Protein AF-X0CH56-F1 (afdb_monomer)

Sequence (201 aa):
MAVQRTITHDSSAEKQYATHIEGEAVVDEYLPLSPLLTNKSLEERQKIETKLKRKLDWVFLPVVTLMLLMGDLDRINVANARLAGMQDDRQLSDTMWSAGVLLFYVGYIITQLPATVYLAKGLPLWQMPAYVIAWSVVTACISSCCIRRHMSRTKRLYIESSLYRWATSLPQELQVAPSNQPTHSDLSNRYNLPARQLYLP

Organism: NCBI:txid1089458

Radius of gyration: 34.2 Å; Cα contacts (8 Å, |Δi|>4): 18; chains: 1; bounding box: 67×78×96 Å

Structure (mmCIF, N/CA/C/O backbone):
data_AF-X0CH56-F1
#
_entry.id   AF-X0CH56-F1
#
loop_
_atom_site.group_PDB
_atom_site.id
_atom_site.type_symbol
_atom_site.label_atom_id
_atom_site.label_alt_id
_atom_site.label_comp_id
_atom_site.label_asym_id
_atom_site.label_entity_id
_atom_site.label_seq_id
_atom_site.pdbx_PDB_ins_code
_atom_site.Cartn_x
_atom_site.Cartn_y
_atom_site.Cartn_z
_atom_site.occupancy
_atom_site.B_iso_or_equiv
_atom_site.auth_seq_id
_atom_site.auth_comp_id
_atom_site.auth_asym_id
_atom_site.auth_atom_id
_atom_site.pdbx_PDB_model_num
ATOM 1 N N . MET A 1 1 ? 6.158 -56.991 19.309 1.00 36.66 1 MET A N 1
ATOM 2 C CA . MET A 1 1 ? 6.592 -55.792 20.061 1.00 36.66 1 MET A CA 1
ATOM 3 C C . MET A 1 1 ? 6.940 -54.730 19.029 1.00 36.66 1 MET A C 1
ATOM 5 O O . MET A 1 1 ? 7.941 -54.888 18.355 1.00 36.66 1 MET A O 1
ATOM 9 N N . ALA A 1 2 ? 5.964 -53.922 18.599 1.00 40.50 2 ALA A N 1
ATOM 10 C CA . ALA A 1 2 ? 5.700 -52.562 19.107 1.00 40.50 2 ALA A CA 1
ATOM 11 C C . ALA A 1 2 ? 6.930 -51.654 18.865 1.00 40.50 2 ALA A C 1
ATOM 13 O O . ALA A 1 2 ? 8.002 -51.959 19.358 1.00 40.50 2 ALA A O 1
ATOM 14 N N . VAL A 1 3 ? 6.881 -50.555 18.110 1.00 41.94 3 VAL A N 1
ATOM 15 C CA . VAL A 1 3 ? 5.900 -49.463 18.161 1.00 41.94 3 VAL A CA 1
ATOM 16 C C . VAL A 1 3 ? 5.906 -48.721 16.813 1.00 41.94 3 VAL A C 1
ATOM 18 O O . VAL A 1 3 ? 6.891 -48.076 16.462 1.00 41.94 3 VAL A O 1
ATOM 21 N N . GLN A 1 4 ? 4.790 -48.768 16.083 1.00 40.88 4 GLN A N 1
ATOM 22 C CA . GLN A 1 4 ? 4.481 -47.819 15.012 1.00 40.88 4 GLN A CA 1
ATOM 23 C C . GLN A 1 4 ? 4.064 -46.510 15.701 1.00 40.88 4 GLN A C 1
ATOM 25 O O . GLN A 1 4 ? 3.000 -46.450 16.315 1.00 40.88 4 GLN A O 1
ATOM 30 N N . ARG A 1 5 ? 4.917 -45.479 15.689 1.00 44.59 5 ARG A N 1
ATOM 31 C CA . ARG A 1 5 ? 4.546 -44.153 16.209 1.00 44.59 5 ARG A CA 1
ATOM 32 C C . ARG A 1 5 ? 3.620 -43.476 15.202 1.00 44.59 5 ARG A C 1
ATOM 34 O O . ARG A 1 5 ? 4.077 -42.824 14.269 1.00 44.59 5 ARG A O 1
ATOM 41 N N . THR A 1 6 ? 2.318 -43.659 15.384 1.00 45.44 6 THR A N 1
ATOM 42 C CA . THR A 1 6 ? 1.293 -42.828 14.753 1.00 45.44 6 THR A CA 1
ATOM 43 C C . THR A 1 6 ? 1.490 -41.394 15.235 1.00 45.44 6 THR A C 1
ATOM 45 O O . THR A 1 6 ? 1.302 -41.104 16.413 1.00 45.44 6 THR A O 1
ATOM 48 N N . ILE A 1 7 ? 1.902 -40.505 14.331 1.00 48.56 7 ILE A N 1
ATOM 49 C CA . ILE A 1 7 ? 1.888 -39.057 14.546 1.00 48.56 7 ILE A CA 1
ATOM 50 C C . ILE A 1 7 ? 0.411 -38.653 14.559 1.00 48.56 7 ILE A C 1
ATOM 52 O O . ILE A 1 7 ? -0.196 -38.420 13.518 1.00 48.56 7 ILE A O 1
ATOM 56 N N . THR A 1 8 ? -0.208 -38.664 15.736 1.00 45.91 8 THR A N 1
ATOM 57 C CA . THR A 1 8 ? -1.504 -38.023 15.941 1.00 45.91 8 THR A CA 1
ATOM 58 C C . THR A 1 8 ? -1.276 -36.522 15.845 1.00 45.91 8 THR A C 1
ATOM 60 O O . THR A 1 8 ? -0.599 -35.945 16.692 1.00 45.91 8 THR A O 1
ATOM 63 N N . HIS A 1 9 ? -1.802 -35.907 14.788 1.00 46.59 9 HIS A N 1
ATOM 64 C CA . HIS A 1 9 ? -1.927 -34.459 14.673 1.00 46.59 9 HIS A CA 1
ATOM 65 C C . HIS A 1 9 ? -2.798 -33.988 15.850 1.00 46.59 9 HIS A C 1
ATOM 67 O O . HIS A 1 9 ? -4.014 -34.192 15.848 1.00 46.59 9 HIS A O 1
ATOM 73 N N . ASP A 1 10 ? -2.175 -33.463 16.905 1.00 49.31 10 ASP A N 1
ATOM 74 C CA . ASP A 1 10 ? -2.866 -32.999 18.106 1.00 49.31 10 ASP A CA 1
ATOM 75 C C . ASP A 1 10 ? -3.567 -31.663 17.815 1.00 49.31 10 ASP A C 1
ATOM 77 O O . ASP A 1 10 ? -3.066 -30.576 18.093 1.00 49.31 10 ASP A O 1
ATOM 81 N N . SER A 1 11 ? -4.751 -31.765 17.205 1.00 52.97 11 SER A N 1
ATOM 82 C CA . SER A 1 11 ? -5.657 -30.642 16.946 1.00 52.97 11 SER A CA 1
ATOM 83 C C . SER A 1 11 ? -6.106 -29.943 18.239 1.00 52.97 11 SER A C 1
ATOM 85 O O . SER A 1 11 ? -6.568 -28.804 18.175 1.00 52.97 11 SER A O 1
ATOM 87 N N . SER A 1 12 ? -5.974 -30.585 19.407 1.00 47.44 12 SER A N 1
ATOM 88 C CA . SER A 1 12 ? -6.361 -29.996 20.690 1.00 47.44 12 SER A CA 1
ATOM 89 C C . SER A 1 12 ? -5.320 -29.000 21.189 1.00 47.44 12 SER A C 1
ATOM 91 O O . SER A 1 12 ? -5.709 -27.921 21.622 1.00 47.44 12 SER A O 1
ATOM 93 N N . ALA A 1 13 ? -4.022 -29.285 21.044 1.00 48.78 13 ALA A N 1
ATOM 94 C CA . ALA A 1 13 ? -2.959 -28.337 21.393 1.00 48.78 13 ALA A CA 1
ATOM 95 C C . ALA A 1 13 ? -2.979 -27.078 20.505 1.00 48.78 13 ALA A C 1
ATOM 97 O O . ALA A 1 13 ? -2.787 -25.966 20.995 1.00 48.78 13 ALA A O 1
ATOM 98 N N . GLU A 1 14 ? -3.286 -27.231 19.215 1.00 52.62 14 GLU A N 1
ATOM 99 C CA . GLU A 1 14 ? -3.407 -26.107 18.277 1.00 52.62 14 GLU A CA 1
ATOM 100 C C . GLU A 1 14 ? -4.669 -25.272 18.550 1.00 52.62 14 GLU A C 1
ATOM 102 O O . GLU A 1 14 ? -4.613 -24.043 18.552 1.00 52.62 14 GLU A O 1
ATOM 107 N N . LYS A 1 15 ? -5.792 -25.919 18.901 1.00 47.16 15 LYS A N 1
ATOM 108 C CA . LYS A 1 15 ? -7.001 -25.222 19.371 1.00 47.16 15 LYS A CA 1
ATOM 109 C C . LYS A 1 15 ? -6.782 -24.510 20.699 1.00 47.16 15 LYS A C 1
ATOM 111 O O . LYS A 1 15 ? -7.348 -23.440 20.888 1.00 47.16 15 LYS A O 1
ATOM 116 N N . GLN A 1 16 ? -5.966 -25.070 21.591 1.00 41.47 16 GLN A N 1
ATOM 117 C CA . GLN A 1 16 ? -5.630 -24.493 22.894 1.00 41.47 16 GLN A CA 1
ATOM 118 C C . GLN A 1 16 ? -4.671 -23.298 22.758 1.00 41.47 16 GLN A C 1
ATOM 120 O O . GLN A 1 16 ? -4.798 -22.321 23.491 1.00 41.47 16 GLN A O 1
ATOM 125 N N . TYR A 1 17 ? -3.777 -23.319 21.764 1.00 44.84 17 TYR A N 1
ATOM 126 C CA . TYR A 1 17 ? -2.940 -22.171 21.401 1.00 44.84 17 TYR A CA 1
ATOM 127 C C . TYR A 1 17 ? -3.753 -21.073 20.691 1.00 44.84 17 TYR A C 1
ATOM 129 O O . TYR A 1 17 ? -3.617 -19.897 21.017 1.00 44.84 17 TYR A O 1
ATOM 137 N N . ALA A 1 18 ? -4.668 -21.445 19.789 1.00 43.59 18 ALA A N 1
ATOM 138 C CA . ALA A 1 18 ? -5.573 -20.504 19.125 1.00 43.59 18 ALA A CA 1
ATOM 139 C C . ALA A 1 18 ? -6.566 -19.843 20.104 1.00 43.59 18 ALA A C 1
ATOM 141 O O . ALA A 1 18 ? -6.794 -18.639 20.018 1.00 43.59 18 ALA A O 1
ATOM 142 N N . THR A 1 19 ? -7.086 -20.586 21.091 1.00 45.31 19 THR A N 1
ATOM 143 C CA . THR A 1 19 ? -7.951 -20.016 22.147 1.00 45.31 19 THR A CA 1
ATOM 144 C C . THR A 1 19 ? -7.193 -19.116 23.120 1.00 45.31 19 THR A C 1
ATOM 146 O O . THR A 1 19 ? -7.779 -18.166 23.634 1.00 45.31 19 THR A O 1
ATOM 149 N N . HIS A 1 20 ? -5.895 -19.344 23.339 1.00 41.66 20 HIS A N 1
ATOM 150 C CA . HIS A 1 20 ? -5.071 -18.434 24.139 1.00 41.66 20 HIS A CA 1
ATOM 151 C C . HIS A 1 20 ? -4.758 -17.112 23.420 1.00 41.66 20 HIS A C 1
ATOM 153 O O . HIS A 1 20 ? -4.658 -16.086 24.085 1.00 41.66 20 HIS A O 1
ATOM 159 N N . ILE A 1 21 ? -4.674 -17.096 22.084 1.00 47.12 21 ILE A N 1
ATOM 160 C CA . ILE A 1 21 ? -4.465 -15.851 21.320 1.00 47.12 21 ILE A CA 1
ATOM 161 C C . ILE A 1 21 ? -5.764 -15.033 21.192 1.00 47.12 21 ILE A C 1
ATOM 163 O O . ILE A 1 21 ? -5.711 -13.806 21.217 1.00 47.12 21 ILE A O 1
ATOM 167 N N . GLU A 1 22 ? -6.937 -15.672 21.127 1.00 42.78 22 GLU A N 1
ATOM 168 C CA . GLU A 1 22 ? -8.227 -14.956 21.134 1.00 42.78 22 GLU A CA 1
ATOM 169 C C . GLU A 1 22 ? -8.608 -14.397 22.520 1.00 42.78 22 GLU A C 1
ATOM 171 O O . GLU A 1 22 ? -9.382 -13.444 22.611 1.00 42.78 22 GLU A O 1
ATOM 176 N N . GLY A 1 23 ? -8.055 -14.963 23.599 1.00 37.84 23 GLY A N 1
ATOM 177 C CA . GLY A 1 23 ? -8.345 -14.569 24.982 1.00 37.84 23 GLY A CA 1
ATOM 178 C C . GLY A 1 23 ? -7.456 -13.461 25.555 1.00 37.84 23 GLY A C 1
ATOM 179 O O . GLY A 1 23 ? -7.796 -12.896 26.592 1.00 37.84 23 GLY A O 1
ATOM 180 N N . GLU A 1 24 ? -6.347 -13.116 24.898 1.00 37.31 24 GLU A N 1
ATOM 181 C CA . GLU A 1 24 ? -5.363 -12.151 25.407 1.00 37.31 24 GLU A CA 1
ATOM 182 C C . GLU A 1 24 ? -5.458 -10.794 24.692 1.00 37.31 24 GLU A C 1
ATOM 184 O O . GLU A 1 24 ? -4.474 -10.147 24.337 1.00 37.31 24 GLU A O 1
ATOM 189 N N . ALA A 1 25 ? -6.688 -10.307 24.522 1.00 45.44 25 ALA A N 1
ATOM 190 C CA . ALA A 1 25 ? -6.919 -8.873 24.433 1.00 45.44 25 ALA A CA 1
ATOM 191 C C . ALA A 1 25 ? -6.735 -8.277 25.839 1.00 45.44 25 ALA A C 1
ATOM 193 O O . ALA A 1 25 ? -7.701 -8.014 26.555 1.00 45.44 25 ALA A O 1
ATOM 194 N N . VAL A 1 26 ? -5.475 -8.072 26.234 1.00 45.97 26 VAL A N 1
ATOM 195 C CA . VAL A 1 26 ? -5.053 -7.276 27.400 1.00 45.97 26 VAL A CA 1
ATOM 196 C C . VAL A 1 26 ? -5.456 -5.814 27.169 1.00 45.97 26 VAL A C 1
ATOM 198 O O . VAL A 1 26 ? -4.634 -4.960 26.846 1.00 45.97 26 VAL A O 1
ATOM 201 N N . VAL A 1 27 ? -6.754 -5.524 27.246 1.00 48.22 27 VAL A N 1
ATOM 202 C CA . VAL A 1 27 ? -7.312 -4.175 27.050 1.00 48.22 27 VAL A CA 1
ATOM 203 C C . VAL A 1 27 ? -8.078 -3.696 28.289 1.00 48.22 27 VAL A C 1
ATOM 205 O O . VAL A 1 27 ? -8.371 -2.509 28.392 1.00 48.22 27 VAL A O 1
ATOM 208 N N . ASP A 1 28 ? -8.343 -4.562 29.271 1.00 49.53 28 ASP A N 1
ATOM 209 C CA . ASP A 1 28 ? -9.264 -4.217 30.364 1.00 49.53 28 ASP A CA 1
ATOM 210 C C . ASP A 1 28 ? -8.627 -3.485 31.563 1.00 49.53 28 ASP A C 1
ATOM 212 O O . ASP A 1 28 ? -9.349 -2.882 32.352 1.00 49.53 28 ASP A O 1
ATOM 216 N N . GLU A 1 29 ? -7.295 -3.458 31.713 1.00 49.75 29 GLU A N 1
ATOM 217 C CA . GLU A 1 29 ? -6.691 -3.013 32.987 1.00 49.75 29 GLU A CA 1
ATOM 218 C C . GLU A 1 29 ? -6.157 -1.563 33.027 1.00 49.75 29 GLU A C 1
ATOM 220 O O . GLU A 1 29 ? -5.860 -1.061 34.106 1.00 49.75 29 GLU A O 1
ATOM 225 N N . TYR A 1 30 ? -6.082 -0.820 31.913 1.00 49.56 30 TYR A N 1
ATOM 226 C CA . TYR A 1 30 ? -5.421 0.506 31.922 1.00 49.56 30 TYR A CA 1
ATOM 227 C C . TYR A 1 30 ? -6.236 1.713 31.446 1.00 49.56 30 TYR A C 1
ATOM 229 O O . TYR A 1 30 ? -5.734 2.838 31.538 1.00 49.56 30 TYR A O 1
ATOM 237 N N . LEU A 1 31 ? -7.478 1.555 30.975 1.00 63.28 31 LEU A N 1
ATOM 238 C CA . LEU A 1 31 ? -8.264 2.715 30.545 1.00 63.28 31 LEU A CA 1
ATOM 239 C C . LEU A 1 31 ? -9.114 3.251 31.712 1.00 63.28 31 LEU A C 1
ATOM 241 O O . LEU A 1 31 ? -10.077 2.589 32.102 1.00 63.28 31 LEU A O 1
ATOM 245 N N . PRO A 1 32 ? -8.813 4.438 32.283 1.00 63.78 32 PRO A N 1
ATOM 246 C CA . PRO A 1 32 ? -9.666 5.024 33.309 1.00 63.78 32 PRO A CA 1
ATOM 247 C C . PRO A 1 32 ? -11.087 5.144 32.758 1.00 63.78 32 PRO A C 1
ATOM 249 O O . PRO A 1 32 ? -11.291 5.655 31.652 1.00 63.78 32 PRO A O 1
ATOM 252 N N . LEU A 1 33 ? -12.060 4.631 33.518 1.00 68.19 33 LEU A N 1
ATOM 253 C CA . LEU A 1 33 ? -13.460 4.599 33.112 1.00 68.19 33 LEU A CA 1
ATOM 254 C C . LEU A 1 33 ? -13.876 5.999 32.657 1.00 68.19 33 LEU A C 1
ATOM 256 O O . LEU A 1 33 ? -13.820 6.956 33.431 1.00 68.19 33 LEU A O 1
ATOM 260 N N . SER A 1 34 ? -14.257 6.121 31.383 1.00 71.19 34 SER A N 1
ATOM 261 C CA . SER A 1 34 ? -14.607 7.422 30.824 1.00 71.19 34 SER A CA 1
ATOM 262 C C . SER A 1 34 ? -15.725 8.065 31.659 1.00 71.19 34 SER A C 1
ATOM 264 O O . SER A 1 34 ? -16.661 7.367 32.065 1.00 71.19 34 SER A O 1
ATOM 266 N N . PRO A 1 35 ? -15.689 9.392 31.894 1.00 71.75 35 PRO A N 1
ATOM 267 C CA . PRO A 1 35 ? -16.696 10.084 32.707 1.00 71.75 35 PRO A CA 1
ATOM 268 C C . PRO A 1 35 ? -18.133 9.900 32.178 1.00 71.75 35 PRO A C 1
ATOM 270 O O . PRO A 1 35 ? -19.101 10.092 32.909 1.00 71.75 35 PRO A O 1
ATOM 273 N N . LEU A 1 36 ? -18.276 9.471 30.918 1.00 70.56 36 LEU A N 1
ATOM 274 C CA . LEU A 1 36 ? -19.539 9.138 30.256 1.00 70.56 36 LEU A CA 1
ATOM 275 C C . LEU A 1 36 ? -20.164 7.805 30.718 1.00 70.56 36 LEU A C 1
ATOM 277 O O . LEU A 1 36 ? -21.361 7.592 30.516 1.00 70.56 36 LEU A O 1
ATOM 281 N N . LEU A 1 37 ? -19.384 6.909 31.331 1.00 73.50 37 LEU A N 1
ATOM 282 C CA . LEU A 1 37 ? -19.826 5.592 31.810 1.00 73.50 37 LEU A CA 1
ATOM 283 C C . LEU A 1 37 ? -19.967 5.527 33.340 1.00 73.50 37 LEU A C 1
ATOM 285 O O . LEU A 1 37 ? -20.629 4.620 33.848 1.00 73.50 37 LEU A O 1
ATOM 289 N N . THR A 1 38 ? -19.408 6.498 34.071 1.00 77.00 38 THR A N 1
ATOM 290 C CA . THR A 1 38 ? -19.358 6.538 35.545 1.00 77.00 38 THR A CA 1
ATOM 291 C C . THR A 1 38 ? -20.734 6.409 36.205 1.00 77.00 38 THR A C 1
ATOM 293 O O . THR A 1 38 ? -20.866 5.681 37.183 1.00 77.00 38 THR A O 1
ATOM 296 N N . ASN A 1 39 ? -21.778 7.014 35.628 1.00 79.06 39 ASN A N 1
ATOM 297 C CA . ASN A 1 39 ? -23.144 7.013 36.177 1.00 79.06 39 ASN A CA 1
ATOM 298 C C . ASN A 1 39 ? -24.071 5.914 35.612 1.00 79.06 39 ASN A C 1
ATOM 300 O O . ASN A 1 39 ? -25.278 5.970 35.831 1.00 79.06 39 ASN A O 1
ATOM 304 N N . LYS A 1 40 ? -23.553 4.939 34.851 1.00 78.06 40 LYS A N 1
ATOM 305 C CA . LYS A 1 40 ? -24.375 3.882 34.225 1.00 78.06 40 LYS A CA 1
ATOM 306 C C . LYS A 1 40 ? -24.288 2.550 34.958 1.00 78.06 40 LYS A C 1
ATOM 308 O O . LYS A 1 40 ? -23.208 2.200 35.443 1.00 78.06 40 LYS A O 1
ATOM 313 N N . SER A 1 41 ? -25.393 1.800 34.983 1.00 84.00 41 SER A N 1
ATOM 314 C CA . SER A 1 41 ? -25.433 0.448 35.560 1.00 84.00 41 SER A CA 1
ATOM 315 C C . SER A 1 41 ? -24.616 -0.548 34.722 1.00 84.00 41 SER A C 1
ATOM 317 O O . SER A 1 41 ? -24.332 -0.309 33.546 1.00 84.00 41 SER A O 1
ATOM 319 N N . LEU A 1 42 ? -24.223 -1.676 35.320 1.00 79.88 42 LEU A N 1
ATOM 320 C CA . LEU A 1 42 ? -23.395 -2.703 34.667 1.00 79.88 42 LEU A CA 1
ATOM 321 C C . LEU A 1 42 ? -24.042 -3.247 33.379 1.00 79.88 42 LEU A C 1
ATOM 323 O O . LEU A 1 42 ? -23.373 -3.366 32.353 1.00 79.88 42 LEU A O 1
ATOM 327 N N . GLU A 1 43 ? -25.358 -3.471 33.394 1.00 81.19 43 GLU A N 1
ATOM 328 C CA . GLU A 1 43 ? -26.109 -3.931 32.218 1.00 81.19 43 GLU A CA 1
ATOM 329 C C . GLU A 1 43 ? -26.164 -2.886 31.093 1.00 81.19 43 GLU A C 1
ATOM 331 O O . GLU A 1 43 ? -26.096 -3.219 29.906 1.00 81.19 43 GLU A O 1
ATOM 336 N N . GLU A 1 44 ? -26.286 -1.600 31.435 1.00 81.75 44 GLU A N 1
ATOM 337 C CA . GLU A 1 44 ? -26.281 -0.522 30.442 1.00 81.75 44 GLU A CA 1
ATOM 338 C C . GLU A 1 44 ? -24.908 -0.369 29.783 1.00 81.75 44 GLU A C 1
ATOM 340 O O . GLU A 1 44 ? -24.832 -0.121 28.575 1.00 81.75 44 GLU A O 1
ATOM 345 N N . ARG A 1 45 ? -23.828 -0.555 30.552 1.00 81.12 45 ARG A N 1
ATOM 346 C CA . ARG A 1 45 ? -22.449 -0.514 30.043 1.00 81.12 45 ARG A CA 1
ATOM 347 C C . ARG A 1 45 ? -22.211 -1.613 29.011 1.00 81.12 45 ARG A C 1
ATOM 349 O O . ARG A 1 45 ? -21.793 -1.296 27.902 1.00 81.12 45 ARG A O 1
ATOM 356 N N . GLN A 1 46 ? -22.590 -2.856 29.314 1.00 82.56 46 GLN A N 1
ATOM 357 C CA . GLN A 1 46 ? -22.450 -3.990 28.389 1.00 82.56 46 GLN A CA 1
ATOM 358 C C . GLN A 1 46 ? -23.216 -3.775 27.071 1.00 82.56 46 GLN A C 1
ATOM 360 O O . GLN A 1 46 ? -22.716 -4.080 25.982 1.00 82.56 46 GLN A O 1
ATOM 365 N N . LYS A 1 47 ? -24.422 -3.190 27.137 1.00 85.12 47 LYS A N 1
ATOM 366 C CA . LYS A 1 47 ? -25.212 -2.849 25.938 1.00 85.12 47 LYS A CA 1
ATOM 367 C C . LYS A 1 47 ? -24.539 -1.768 25.086 1.00 85.12 47 LYS A C 1
ATOM 369 O O . LYS A 1 47 ? -24.578 -1.857 23.857 1.00 85.12 47 LYS A O 1
ATOM 374 N N . ILE A 1 48 ? -23.949 -0.746 25.711 1.00 84.88 48 ILE A N 1
ATOM 375 C CA . ILE A 1 48 ? -23.230 0.332 25.010 1.00 84.88 48 ILE A CA 1
ATOM 376 C C . ILE A 1 48 ? -21.943 -0.202 24.388 1.00 84.88 48 ILE A C 1
ATOM 378 O O . ILE A 1 48 ? -21.687 0.057 23.214 1.00 84.88 48 ILE A O 1
ATOM 382 N N . GLU A 1 49 ? -21.179 -0.985 25.139 1.00 84.12 49 GLU A N 1
ATOM 383 C CA . GLU A 1 49 ? -19.933 -1.597 24.690 1.00 84.12 49 GLU A CA 1
ATOM 384 C C . GLU A 1 49 ? -20.161 -2.497 23.472 1.00 84.12 49 GLU A C 1
ATOM 386 O O . GLU A 1 49 ? -19.494 -2.337 22.456 1.00 84.12 49 GLU A O 1
ATOM 391 N N . THR A 1 50 ? -21.178 -3.362 23.509 1.00 84.31 50 THR A N 1
ATOM 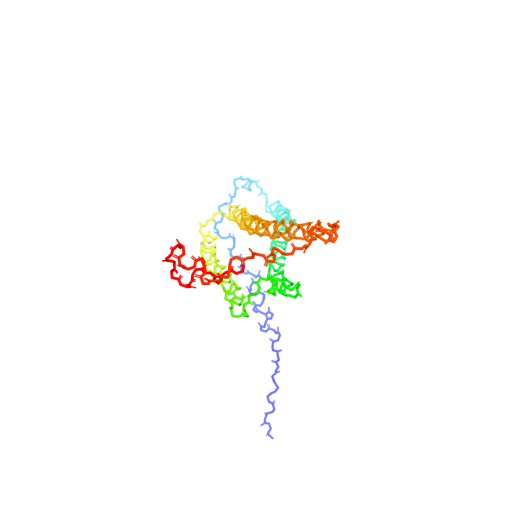392 C CA . THR A 1 50 ? -21.508 -4.250 22.381 1.00 84.31 50 THR A CA 1
ATOM 393 C C . THR A 1 50 ? -21.922 -3.462 21.134 1.00 84.31 50 THR A C 1
ATOM 395 O O . THR A 1 50 ? -21.551 -3.814 20.012 1.00 84.31 50 THR A O 1
ATOM 398 N N . LYS A 1 51 ? -22.685 -2.372 21.304 1.00 86.38 51 LYS A N 1
ATOM 399 C CA . LYS A 1 51 ? -23.051 -1.476 20.194 1.00 86.38 51 LYS A CA 1
ATOM 400 C C . LYS A 1 51 ? -21.836 -0.736 19.637 1.00 86.38 51 LYS A C 1
ATOM 402 O O . LYS A 1 51 ? -21.747 -0.570 18.423 1.00 86.38 51 LYS A O 1
ATOM 407 N N . LEU A 1 52 ? -20.926 -0.296 20.504 1.00 85.12 52 LEU A N 1
ATOM 408 C CA . LEU A 1 52 ? -19.709 0.409 20.117 1.00 85.12 52 LEU A CA 1
ATOM 409 C C . LEU A 1 52 ? -18.748 -0.520 19.375 1.00 85.12 52 LEU A C 1
ATOM 411 O O . LEU A 1 52 ? -18.310 -0.156 18.289 1.00 85.12 52 LEU A O 1
ATOM 415 N N . LYS A 1 53 ? -18.508 -1.726 19.903 1.00 84.56 53 LYS A N 1
ATOM 416 C CA . LYS A 1 53 ? -17.721 -2.786 19.258 1.00 84.56 53 LYS A CA 1
ATOM 417 C C . LYS A 1 53 ? -18.262 -3.089 17.867 1.00 84.56 53 LYS A C 1
ATOM 419 O O . LYS A 1 53 ? -17.561 -2.875 16.892 1.00 84.56 53 LYS A O 1
ATOM 424 N N . ARG A 1 54 ? -19.562 -3.386 17.744 1.00 87.88 54 ARG A N 1
ATOM 425 C CA . ARG A 1 54 ? -20.199 -3.611 16.434 1.00 87.88 54 ARG A CA 1
ATOM 426 C C . ARG A 1 54 ? -20.037 -2.436 15.476 1.00 87.88 54 ARG A C 1
ATOM 428 O O . ARG A 1 54 ? -19.807 -2.644 14.292 1.00 87.88 54 ARG A O 1
ATOM 435 N N . LYS A 1 55 ? -20.194 -1.200 15.956 1.00 86.06 55 LYS A N 1
ATOM 436 C CA . LYS A 1 55 ? -20.051 -0.013 15.104 1.00 86.06 55 LYS A CA 1
ATOM 437 C C . LYS A 1 55 ? -18.602 0.194 14.663 1.00 86.06 55 LYS A C 1
ATOM 439 O O . LYS A 1 55 ? -18.383 0.613 13.531 1.00 86.06 55 LYS A O 1
ATOM 444 N N . LEU A 1 56 ? -17.644 -0.098 15.540 1.00 84.50 56 LEU A N 1
ATOM 445 C CA . LEU A 1 56 ? -16.226 -0.073 15.221 1.00 84.50 56 LEU A CA 1
ATOM 446 C C . LEU A 1 56 ? -15.903 -1.156 14.194 1.00 84.50 56 LEU A C 1
ATOM 448 O O . LEU A 1 56 ? -15.368 -0.820 13.148 1.00 84.50 56 LEU A O 1
ATOM 452 N N . ASP A 1 57 ? -16.327 -2.395 14.431 1.00 88.69 57 ASP A N 1
ATOM 453 C CA . ASP A 1 57 ? -16.138 -3.533 13.530 1.00 88.69 57 ASP A CA 1
ATOM 454 C C . ASP A 1 57 ? -16.664 -3.221 12.126 1.00 88.69 57 ASP A C 1
ATOM 456 O O . ASP A 1 57 ? -15.931 -3.351 11.152 1.00 88.69 57 ASP A O 1
ATOM 460 N N . TRP A 1 58 ? -17.886 -2.693 12.007 1.00 90.75 58 TRP A N 1
ATOM 461 C CA . TRP A 1 58 ? -18.488 -2.334 10.715 1.00 90.75 58 TRP A CA 1
ATOM 462 C C . TRP A 1 58 ? -17.739 -1.256 9.927 1.00 90.75 58 TRP A C 1
ATOM 464 O O . TRP A 1 58 ? -17.940 -1.152 8.719 1.00 90.75 58 TRP A O 1
ATOM 474 N N . VAL A 1 59 ? -16.905 -0.446 10.578 1.00 85.94 59 VAL A N 1
ATOM 475 C CA . VAL A 1 59 ? -16.106 0.595 9.916 1.00 85.94 59 VAL A CA 1
ATOM 476 C C . VAL A 1 59 ? -14.664 0.132 9.724 1.00 85.94 59 VAL A C 1
ATOM 478 O O . VAL A 1 59 ? -14.102 0.307 8.648 1.00 85.94 59 VAL A O 1
ATOM 481 N N . PHE A 1 60 ? -14.061 -0.483 10.739 1.00 84.06 60 PHE A N 1
ATOM 482 C CA . PHE A 1 60 ? -12.662 -0.896 10.723 1.00 84.06 60 PHE A CA 1
ATOM 483 C C . PHE A 1 60 ? -12.425 -2.130 9.860 1.00 84.06 60 PHE A C 1
ATOM 485 O O . PHE A 1 60 ? -11.491 -2.105 9.064 1.00 84.06 60 PHE A O 1
ATOM 492 N N . LEU A 1 61 ? -13.257 -3.176 9.963 1.00 86.56 61 LEU A N 1
ATOM 493 C CA . LEU A 1 61 ? -13.086 -4.386 9.149 1.00 86.56 61 LEU A CA 1
ATOM 494 C C . LEU A 1 61 ? -13.041 -4.077 7.652 1.00 86.56 61 LEU A C 1
ATOM 496 O O . LEU A 1 61 ? -12.040 -4.426 7.036 1.00 86.56 61 LEU A O 1
ATOM 500 N N . PRO A 1 62 ? -14.031 -3.394 7.041 1.00 87.25 62 PRO A N 1
ATOM 501 C CA . PRO A 1 62 ? -13.983 -3.160 5.602 1.00 87.25 62 PRO A CA 1
ATOM 502 C C . PRO A 1 62 ? -12.803 -2.277 5.193 1.00 87.25 62 PRO A C 1
ATOM 504 O O . PRO A 1 62 ? -12.217 -2.509 4.140 1.00 87.25 62 PRO A O 1
ATOM 507 N N . VAL A 1 63 ? -12.415 -1.299 6.018 1.00 84.25 63 VAL A N 1
ATOM 508 C CA . VAL A 1 63 ? -11.265 -0.429 5.731 1.00 84.25 63 VAL A CA 1
ATOM 509 C C . VAL A 1 63 ? -9.956 -1.213 5.787 1.00 84.25 63 VAL A C 1
ATOM 511 O O . VAL A 1 63 ? -9.154 -1.114 4.861 1.00 84.25 63 VAL A O 1
ATOM 514 N N . VAL A 1 64 ? -9.744 -2.023 6.826 1.00 83.56 64 VAL A N 1
ATOM 515 C CA . VAL A 1 64 ? -8.535 -2.844 6.975 1.00 83.56 64 VAL A CA 1
ATOM 516 C C . VAL A 1 64 ? -8.484 -3.922 5.897 1.00 83.56 64 VAL A C 1
ATOM 518 O O . VAL A 1 64 ? -7.447 -4.088 5.263 1.00 83.56 64 VAL A O 1
ATOM 521 N N . THR A 1 65 ? -9.595 -4.606 5.619 1.00 87.44 65 THR A N 1
ATOM 522 C CA . THR A 1 65 ? -9.673 -5.585 4.528 1.00 87.44 65 THR A CA 1
ATOM 523 C C . THR A 1 65 ? -9.366 -4.940 3.181 1.00 87.44 65 THR A C 1
ATOM 525 O O . THR A 1 65 ? -8.600 -5.506 2.406 1.00 87.44 65 THR A O 1
ATOM 528 N N . LEU A 1 66 ? -9.903 -3.750 2.900 1.00 85.81 66 LEU A N 1
ATOM 529 C CA . LEU A 1 66 ? -9.608 -3.034 1.661 1.00 85.81 66 LEU A CA 1
ATOM 530 C C . LEU A 1 66 ? -8.142 -2.594 1.591 1.00 85.81 66 LEU A C 1
ATOM 532 O O . LEU A 1 66 ? -7.534 -2.700 0.532 1.00 85.81 66 LEU A O 1
ATOM 536 N N . MET A 1 67 ? -7.560 -2.131 2.700 1.00 82.31 67 MET A N 1
ATOM 537 C CA . MET A 1 67 ? -6.136 -1.788 2.770 1.00 82.31 67 MET A CA 1
ATOM 538 C C . MET A 1 67 ? -5.241 -3.003 2.517 1.00 82.31 67 MET A C 1
ATOM 540 O O . MET A 1 67 ? -4.277 -2.894 1.762 1.00 82.31 67 MET A O 1
ATOM 544 N N . LEU A 1 68 ? -5.567 -4.154 3.110 1.00 83.56 68 LEU A N 1
ATOM 545 C CA . LEU A 1 68 ? -4.846 -5.408 2.888 1.00 83.56 68 LEU A CA 1
ATOM 546 C C . LEU A 1 68 ? -4.978 -5.863 1.431 1.00 83.56 68 LEU A C 1
ATOM 548 O O . LEU A 1 68 ? -3.972 -6.141 0.783 1.00 83.56 68 LEU A O 1
ATOM 552 N N . LEU A 1 69 ? -6.199 -5.836 0.888 1.00 88.31 69 LEU A N 1
ATOM 553 C CA . LEU A 1 69 ? -6.463 -6.172 -0.509 1.00 88.31 69 LEU A CA 1
ATOM 554 C C . LEU A 1 69 ? -5.6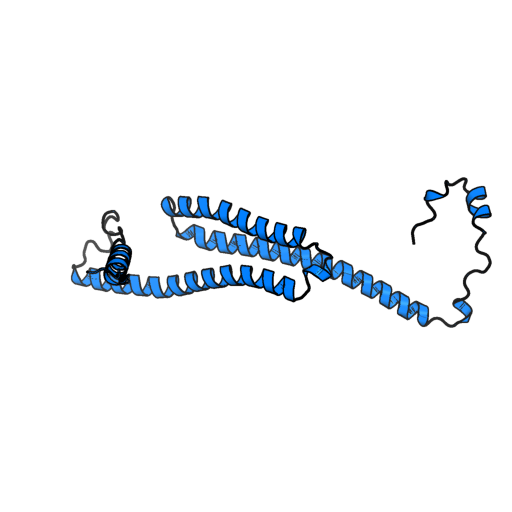79 -5.267 -1.464 1.00 88.31 69 LEU A C 1
ATOM 556 O O . LEU A 1 69 ? -5.080 -5.759 -2.414 1.00 88.31 69 LEU A O 1
ATOM 560 N N . MET A 1 70 ? -5.675 -3.955 -1.221 1.00 83.56 70 MET A N 1
ATOM 561 C CA . MET A 1 70 ? -4.962 -3.003 -2.070 1.00 83.56 70 MET A CA 1
ATOM 562 C C . MET A 1 70 ? -3.443 -3.202 -1.971 1.00 83.56 70 MET A C 1
ATOM 564 O O . MET A 1 70 ? -2.754 -3.173 -2.987 1.00 83.56 70 MET A O 1
ATOM 568 N N . GLY A 1 71 ? -2.927 -3.500 -0.774 1.00 84.19 71 GLY A N 1
ATOM 569 C CA . GLY A 1 71 ? -1.513 -3.822 -0.573 1.00 84.19 71 GLY A CA 1
ATOM 570 C C . GLY A 1 71 ? -1.056 -5.068 -1.340 1.00 84.19 71 GLY A C 1
ATOM 571 O O . GLY A 1 71 ? 0.045 -5.078 -1.896 1.00 84.19 71 GLY A O 1
ATOM 572 N N . ASP A 1 72 ? -1.900 -6.097 -1.420 1.00 85.56 72 ASP A N 1
ATOM 573 C CA . ASP A 1 72 ? -1.620 -7.289 -2.227 1.00 85.56 72 ASP A CA 1
ATOM 574 C C . ASP A 1 72 ? -1.838 -7.044 -3.725 1.00 85.56 72 ASP A C 1
ATOM 576 O O . ASP A 1 72 ? -1.072 -7.545 -4.555 1.00 85.56 72 ASP A O 1
ATOM 580 N N . LEU A 1 73 ? -2.823 -6.216 -4.086 1.00 89.12 73 LEU A N 1
ATOM 581 C CA . LEU A 1 73 ? -3.070 -5.807 -5.467 1.00 89.12 73 LEU A CA 1
ATOM 582 C C . LEU A 1 73 ? -1.829 -5.147 -6.075 1.00 89.12 73 LEU A C 1
ATOM 584 O O . LEU A 1 73 ? -1.457 -5.465 -7.203 1.00 89.12 73 LEU A O 1
ATOM 588 N N . ASP A 1 74 ? -1.147 -4.286 -5.324 1.00 85.31 74 ASP A N 1
ATOM 589 C CA . ASP A 1 74 ? 0.063 -3.616 -5.799 1.00 85.31 74 ASP A CA 1
ATOM 590 C C . ASP A 1 74 ? 1.219 -4.595 -6.064 1.00 85.31 74 ASP A C 1
ATOM 592 O O . ASP A 1 74 ? 1.952 -4.444 -7.047 1.00 85.31 74 ASP A O 1
ATOM 596 N N . ARG A 1 75 ? 1.341 -5.667 -5.268 1.00 85.56 75 ARG A N 1
ATOM 597 C CA . ARG A 1 75 ? 2.329 -6.737 -5.507 1.00 85.56 75 ARG A CA 1
ATOM 598 C C . ARG A 1 75 ? 2.006 -7.528 -6.772 1.00 85.56 75 ARG A C 1
ATOM 600 O O . ARG A 1 75 ? 2.902 -7.821 -7.568 1.00 85.56 75 ARG A O 1
ATOM 607 N N . ILE A 1 76 ? 0.730 -7.850 -6.974 1.00 90.38 76 ILE A N 1
ATOM 608 C CA . ILE A 1 76 ? 0.257 -8.599 -8.145 1.00 90.38 76 ILE A CA 1
ATOM 609 C C . ILE A 1 76 ? 0.379 -7.749 -9.417 1.00 90.38 76 ILE A C 1
ATOM 611 O O . ILE A 1 76 ? 0.785 -8.255 -10.463 1.00 90.38 76 ILE A O 1
ATOM 615 N N . ASN A 1 77 ? 0.108 -6.447 -9.332 1.00 89.00 77 ASN A N 1
ATOM 616 C CA . ASN A 1 77 ? 0.202 -5.526 -10.462 1.00 89.00 77 ASN A CA 1
ATOM 617 C C . ASN A 1 77 ? 1.615 -5.458 -11.047 1.00 89.00 77 ASN A C 1
ATOM 619 O O . ASN A 1 77 ? 1.762 -5.375 -12.266 1.00 89.00 77 ASN A O 1
ATOM 623 N N . VAL A 1 78 ? 2.659 -5.558 -10.218 1.00 88.38 78 VAL A N 1
ATOM 624 C CA . VAL A 1 78 ? 4.045 -5.631 -10.706 1.00 88.38 78 VAL A CA 1
ATOM 625 C C . VAL A 1 78 ? 4.274 -6.908 -11.521 1.00 88.38 78 VAL A C 1
ATOM 627 O O . VAL A 1 78 ? 4.833 -6.840 -12.616 1.00 88.38 78 VAL A O 1
ATOM 630 N N . ALA A 1 79 ? 3.800 -8.063 -11.048 1.00 88.81 79 ALA A N 1
ATOM 631 C CA . ALA A 1 79 ? 3.905 -9.320 -11.793 1.00 88.81 79 ALA A CA 1
ATOM 632 C C . ALA A 1 79 ? 3.114 -9.272 -13.115 1.00 88.81 79 ALA A C 1
ATOM 634 O O . ALA A 1 79 ? 3.644 -9.636 -14.166 1.00 88.81 79 ALA A O 1
ATOM 635 N N . ASN A 1 80 ? 1.892 -8.733 -13.085 1.00 90.56 80 ASN A N 1
ATOM 636 C CA . ASN A 1 80 ? 1.063 -8.540 -14.275 1.00 90.56 80 ASN A CA 1
ATOM 637 C C . ASN A 1 80 ? 1.700 -7.568 -15.276 1.00 90.56 80 ASN A C 1
ATOM 639 O O . ASN A 1 80 ? 1.623 -7.799 -16.478 1.00 90.56 80 ASN A O 1
ATOM 643 N N . ALA A 1 81 ? 2.382 -6.518 -14.811 1.00 89.06 81 ALA A N 1
ATOM 644 C CA . ALA A 1 81 ? 3.094 -5.593 -15.687 1.00 89.06 81 ALA A CA 1
ATOM 645 C C . ALA A 1 81 ? 4.270 -6.268 -16.415 1.00 89.06 81 ALA A C 1
ATOM 647 O O . ALA A 1 81 ? 4.547 -5.935 -17.568 1.00 89.06 81 ALA A O 1
ATOM 648 N N . ARG A 1 82 ? 4.936 -7.244 -15.779 1.00 87.31 82 ARG A N 1
ATOM 649 C CA . ARG A 1 82 ? 5.948 -8.076 -16.450 1.00 87.31 82 ARG A CA 1
ATOM 650 C C . ARG A 1 82 ? 5.316 -8.934 -17.544 1.00 87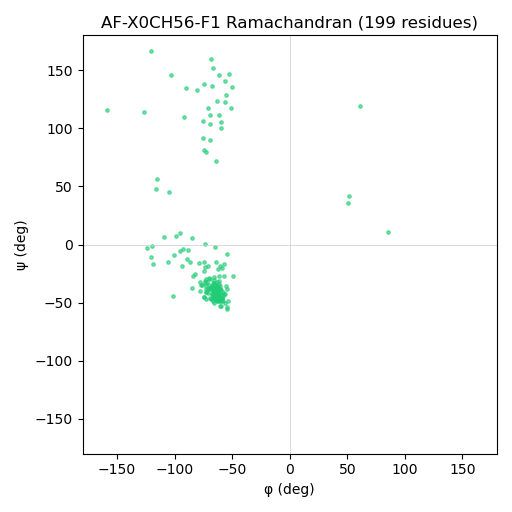.31 82 ARG A C 1
ATOM 652 O O . ARG A 1 82 ? 5.817 -8.939 -18.661 1.00 87.31 82 ARG A O 1
ATOM 659 N N . LEU A 1 83 ? 4.198 -9.599 -17.237 1.00 89.81 83 LEU A N 1
ATOM 660 C CA . LEU A 1 83 ? 3.445 -10.416 -18.199 1.00 89.81 83 LEU A CA 1
ATOM 661 C C . LEU A 1 83 ? 2.879 -9.589 -19.363 1.00 89.81 83 LEU A C 1
ATOM 663 O O . LEU A 1 83 ? 2.800 -10.081 -20.482 1.00 89.81 83 LEU A O 1
ATOM 667 N N . ALA A 1 84 ? 2.530 -8.326 -19.114 1.00 89.25 84 ALA A N 1
ATOM 668 C CA . ALA A 1 84 ? 2.078 -7.381 -20.131 1.00 89.25 84 ALA A CA 1
ATOM 669 C C . ALA A 1 84 ? 3.207 -6.863 -21.048 1.00 89.25 84 ALA A C 1
ATOM 671 O O . ALA A 1 84 ? 2.942 -6.035 -21.913 1.00 89.25 84 ALA A O 1
ATOM 672 N N . GLY A 1 85 ? 4.456 -7.309 -20.860 1.00 86.69 85 GLY A N 1
ATOM 673 C CA . GLY A 1 85 ? 5.591 -6.922 -21.703 1.00 86.69 85 GLY A CA 1
ATOM 674 C C . GLY A 1 85 ? 6.281 -5.617 -21.292 1.00 86.69 85 GLY A C 1
ATOM 675 O O . GLY A 1 85 ? 7.157 -5.138 -22.007 1.00 86.69 85 GLY A O 1
ATOM 676 N N . MET A 1 86 ? 5.972 -5.041 -20.117 1.00 85.31 86 MET A N 1
ATOM 677 C CA . MET A 1 86 ? 6.595 -3.776 -19.680 1.00 85.31 86 MET A CA 1
ATOM 678 C C . MET A 1 86 ? 8.121 -3.892 -19.519 1.00 85.31 86 MET A C 1
ATOM 680 O O . MET A 1 86 ? 8.844 -2.896 -19.631 1.00 85.31 86 MET A O 1
ATOM 684 N N . GLN A 1 87 ? 8.614 -5.098 -19.225 1.00 87.50 87 GLN A N 1
ATOM 685 C CA . GLN A 1 87 ? 10.044 -5.374 -19.156 1.00 87.50 87 GLN A CA 1
ATOM 686 C C . GLN A 1 87 ? 10.705 -5.224 -20.538 1.00 87.50 87 GLN A C 1
ATOM 688 O O . GLN A 1 87 ? 11.725 -4.536 -20.651 1.00 87.50 87 GLN A O 1
ATOM 693 N N . ASP A 1 88 ? 10.085 -5.790 -21.573 1.00 85.00 88 ASP A N 1
ATOM 694 C CA . ASP A 1 88 ? 10.582 -5.779 -22.951 1.00 85.00 88 ASP A CA 1
ATOM 695 C C . ASP A 1 88 ? 10.471 -4.382 -23.5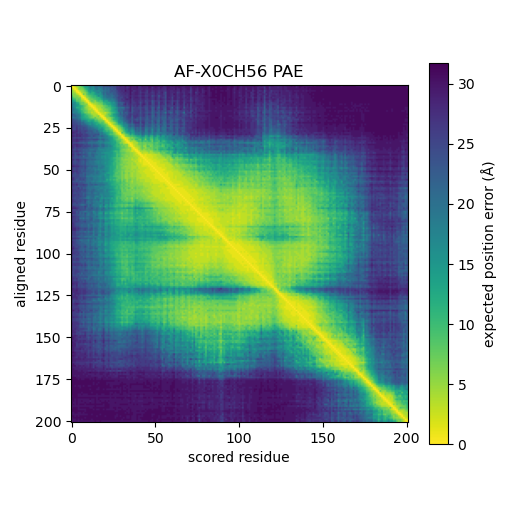75 1.00 85.00 88 ASP A C 1
ATOM 697 O O . ASP A 1 88 ? 11.438 -3.875 -24.151 1.00 85.00 88 ASP A O 1
ATOM 701 N N . ASP A 1 89 ? 9.358 -3.681 -23.335 1.00 84.81 89 ASP A N 1
ATOM 702 C CA . ASP A 1 89 ? 9.114 -2.301 -23.788 1.00 84.81 89 ASP A CA 1
ATOM 703 C C . ASP A 1 89 ? 10.179 -1.297 -23.312 1.00 84.81 89 ASP A C 1
ATOM 705 O O . ASP A 1 89 ? 10.404 -0.233 -23.913 1.00 84.81 89 ASP A O 1
ATOM 709 N N . ARG A 1 90 ? 10.827 -1.592 -22.181 1.00 81.62 90 ARG A N 1
ATOM 710 C CA . ARG A 1 90 ? 11.908 -0.769 -21.628 1.00 81.62 90 ARG A CA 1
ATOM 711 C C . ARG A 1 90 ? 13.288 -1.411 -21.725 1.00 81.62 90 ARG A C 1
ATOM 713 O O . ARG A 1 90 ? 14.227 -0.798 -21.219 1.00 81.62 90 ARG A O 1
ATOM 720 N N . GLN A 1 91 ? 13.423 -2.557 -22.392 1.00 85.19 91 GLN A N 1
ATOM 721 C CA . GLN A 1 91 ? 14.690 -3.280 -22.542 1.00 85.19 91 GLN A CA 1
ATOM 722 C C . GLN A 1 91 ? 15.390 -3.511 -21.186 1.00 85.19 91 GLN A C 1
ATOM 724 O O . GLN A 1 91 ? 16.599 -3.314 -21.050 1.00 85.19 91 GLN A O 1
ATOM 729 N N . LEU A 1 92 ? 14.622 -3.867 -20.147 1.00 86.81 92 LEU A N 1
ATOM 730 C CA . LEU A 1 92 ? 15.178 -4.183 -18.829 1.00 86.81 92 LEU A CA 1
ATOM 731 C C . LEU A 1 92 ? 15.716 -5.616 -18.793 1.00 86.81 92 LEU A C 1
ATOM 733 O O . LEU A 1 92 ? 15.007 -6.561 -19.131 1.00 86.81 92 LEU A O 1
ATOM 737 N N . SER A 1 93 ? 16.933 -5.790 -18.273 1.00 91.12 93 SER A N 1
ATOM 738 C CA . SER A 1 93 ? 17.427 -7.123 -17.918 1.00 91.12 93 SER A CA 1
ATOM 739 C C . SER A 1 93 ? 16.633 -7.710 -16.746 1.00 91.12 93 SER A C 1
ATOM 741 O O . SER A 1 93 ? 16.154 -6.974 -15.876 1.00 91.12 93 SER A O 1
ATOM 743 N N . ASP A 1 94 ? 16.546 -9.042 -16.682 1.00 90.19 94 ASP A N 1
ATOM 744 C CA . ASP A 1 94 ? 15.890 -9.758 -15.577 1.00 90.19 94 ASP A CA 1
ATOM 745 C C . ASP A 1 94 ? 16.470 -9.373 -14.209 1.00 90.19 94 ASP A C 1
ATOM 747 O O . ASP A 1 94 ? 15.738 -9.234 -13.223 1.00 90.19 94 ASP A O 1
ATOM 751 N N . THR A 1 95 ? 17.784 -9.133 -14.158 1.00 92.19 95 THR A N 1
ATOM 752 C CA . THR A 1 95 ? 18.486 -8.670 -12.957 1.00 92.19 95 THR A CA 1
ATOM 753 C C . THR A 1 95 ? 18.002 -7.289 -12.528 1.00 92.19 95 THR A C 1
ATOM 755 O O . THR A 1 95 ? 17.758 -7.069 -11.344 1.00 92.19 95 THR A O 1
ATOM 758 N N . MET A 1 96 ? 17.823 -6.358 -13.470 1.00 88.94 96 MET A N 1
ATOM 759 C CA . MET A 1 96 ? 17.399 -4.992 -13.153 1.00 88.94 96 MET A CA 1
ATOM 760 C C . MET A 1 96 ? 15.923 -4.935 -12.744 1.00 88.94 96 MET A C 1
ATOM 762 O O . MET A 1 96 ? 15.568 -4.188 -11.832 1.00 88.94 96 MET A O 1
ATOM 766 N N . TRP A 1 97 ? 15.078 -5.770 -13.356 1.00 90.12 97 TRP A N 1
ATOM 767 C CA . TRP A 1 97 ? 13.692 -5.949 -12.927 1.00 90.12 97 TRP A CA 1
ATOM 768 C C . TRP A 1 97 ? 13.615 -6.471 -11.486 1.00 90.12 97 TRP A C 1
ATOM 770 O O . TRP A 1 97 ? 12.987 -5.857 -10.621 1.00 90.12 97 TRP A O 1
ATOM 780 N N . SER A 1 98 ? 14.314 -7.574 -11.211 1.00 91.00 98 SER A N 1
ATOM 781 C CA . SER A 1 98 ? 14.309 -8.225 -9.897 1.00 91.00 98 SER A CA 1
ATOM 782 C C . SER A 1 98 ? 14.919 -7.336 -8.811 1.00 91.00 98 SER A C 1
ATOM 784 O O . SER A 1 98 ? 14.406 -7.295 -7.695 1.00 91.00 98 SER A O 1
ATOM 786 N N . ALA A 1 99 ? 15.957 -6.560 -9.141 1.00 92.56 99 ALA A N 1
ATOM 787 C CA . ALA A 1 99 ? 16.537 -5.572 -8.234 1.00 92.56 99 ALA A CA 1
ATOM 788 C C . ALA A 1 99 ? 15.539 -4.461 -7.859 1.00 92.56 99 ALA A C 1
ATOM 790 O O . ALA A 1 99 ? 15.485 -4.059 -6.698 1.00 92.56 99 ALA A O 1
ATOM 791 N N . GLY A 1 100 ? 14.715 -3.993 -8.805 1.00 89.25 100 GLY A N 1
ATOM 792 C CA . GLY A 1 100 ? 13.662 -3.010 -8.528 1.00 89.25 100 GLY A CA 1
ATOM 793 C C . GLY A 1 100 ? 12.585 -3.548 -7.581 1.00 89.25 100 GLY A C 1
ATOM 794 O O . GLY A 1 100 ? 12.209 -2.875 -6.621 1.00 89.25 100 GLY A O 1
ATOM 795 N N . VAL A 1 101 ? 12.141 -4.789 -7.806 1.00 89.75 101 VAL A N 1
ATOM 796 C CA . VAL A 1 101 ? 11.188 -5.485 -6.922 1.00 89.75 101 VAL A CA 1
ATOM 797 C C . VAL A 1 101 ? 11.777 -5.687 -5.523 1.00 89.75 101 VAL A C 1
ATOM 799 O O . VAL A 1 101 ? 11.101 -5.458 -4.521 1.00 89.75 101 VAL A O 1
ATOM 802 N N . LEU A 1 102 ? 13.052 -6.070 -5.434 1.00 92.69 102 LEU A N 1
ATOM 803 C CA . LEU A 1 102 ? 13.741 -6.231 -4.156 1.00 92.69 102 LEU A CA 1
ATOM 804 C C . LEU A 1 102 ? 13.829 -4.905 -3.394 1.00 92.69 102 LEU A C 1
ATOM 806 O O . LEU A 1 102 ? 13.539 -4.870 -2.200 1.00 92.69 102 LEU A O 1
ATOM 810 N N . LEU A 1 103 ? 14.184 -3.811 -4.073 1.00 90.62 103 LEU A N 1
ATOM 811 C CA . LEU A 1 103 ? 14.285 -2.490 -3.452 1.00 90.62 103 LEU A CA 1
ATOM 812 C C . LEU A 1 103 ? 12.940 -2.025 -2.873 1.00 90.62 103 LEU A C 1
ATOM 814 O O . LEU A 1 103 ? 12.910 -1.459 -1.779 1.00 90.62 103 LEU A O 1
ATOM 818 N N . PHE A 1 104 ? 11.834 -2.315 -3.564 1.00 87.31 104 PHE A N 1
ATOM 819 C CA . PHE A 1 104 ? 10.484 -2.081 -3.050 1.00 87.31 104 PHE A CA 1
ATOM 820 C C . PHE A 1 104 ? 10.242 -2.825 -1.726 1.00 87.31 104 PHE A C 1
ATOM 822 O O . PHE A 1 104 ? 9.820 -2.213 -0.744 1.00 87.31 104 PHE A O 1
ATOM 829 N N . TYR A 1 105 ? 10.581 -4.117 -1.658 1.00 87.50 105 TYR A N 1
ATOM 830 C CA . TYR A 1 105 ? 10.412 -4.903 -0.431 1.00 87.50 105 TYR A CA 1
ATOM 831 C C . TYR A 1 105 ? 11.333 -4.466 0.708 1.00 87.50 105 TYR A C 1
ATOM 833 O O . TYR A 1 105 ? 10.907 -4.432 1.861 1.00 87.50 105 TYR A O 1
ATOM 841 N N . VAL A 1 106 ? 12.572 -4.084 0.407 1.00 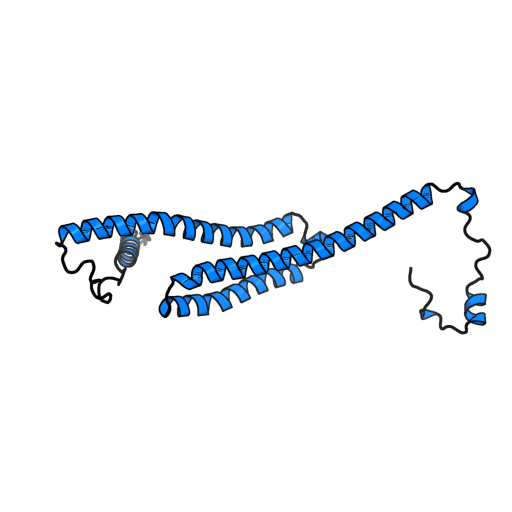91.75 106 VAL A N 1
ATOM 842 C CA . VAL A 1 106 ? 13.502 -3.558 1.415 1.00 91.75 106 VAL A CA 1
ATOM 843 C C . VAL A 1 106 ? 12.963 -2.255 2.012 1.00 91.75 106 VAL A C 1
ATOM 845 O O . VAL A 1 106 ? 12.915 -2.118 3.235 1.00 91.75 106 VAL A O 1
ATOM 848 N N . GLY A 1 107 ? 12.494 -1.324 1.175 1.00 86.69 107 GLY A N 1
ATOM 849 C CA . GLY A 1 107 ? 11.871 -0.082 1.643 1.00 86.69 107 GLY A CA 1
ATOM 850 C C . GLY A 1 107 ? 10.620 -0.333 2.490 1.00 86.69 107 GLY A C 1
ATOM 851 O O . GLY A 1 107 ? 10.421 0.317 3.519 1.00 86.69 107 GLY A O 1
ATOM 852 N N . TYR A 1 108 ? 9.816 -1.327 2.106 1.00 85.62 108 TYR A N 1
ATOM 853 C CA . TYR A 1 108 ? 8.648 -1.757 2.869 1.00 85.62 108 TYR A CA 1
ATOM 854 C C . TYR A 1 108 ? 9.026 -2.266 4.271 1.00 85.62 108 TYR A C 1
ATOM 856 O O . TYR A 1 108 ? 8.467 -1.807 5.262 1.00 85.62 108 TYR A O 1
ATOM 864 N N . ILE A 1 109 ? 10.037 -3.131 4.391 1.00 88.75 109 ILE A N 1
ATOM 865 C CA . ILE A 1 109 ? 10.493 -3.654 5.693 1.00 88.75 109 ILE A CA 1
ATOM 866 C C . ILE A 1 109 ? 11.026 -2.528 6.590 1.00 88.75 109 ILE A C 1
ATOM 868 O O . ILE A 1 109 ? 10.675 -2.451 7.771 1.00 88.75 109 ILE A O 1
ATOM 872 N N . ILE A 1 110 ? 11.840 -1.628 6.027 1.00 89.44 110 ILE A N 1
ATOM 873 C CA . ILE A 1 110 ? 12.427 -0.503 6.770 1.00 89.44 110 ILE A CA 1
ATOM 874 C C . ILE A 1 110 ? 11.346 0.433 7.303 1.00 89.44 110 ILE A C 1
ATOM 876 O O . ILE A 1 110 ? 11.503 0.962 8.396 1.00 89.44 110 ILE A O 1
ATOM 880 N N . THR A 1 111 ? 10.263 0.650 6.557 1.00 82.75 111 THR A N 1
ATOM 881 C CA . THR A 1 111 ? 9.153 1.516 6.985 1.00 82.75 111 THR A CA 1
ATOM 882 C C . THR A 1 111 ? 8.162 0.802 7.903 1.00 82.75 111 THR A C 1
ATOM 884 O O . THR A 1 111 ? 7.540 1.450 8.745 1.00 82.75 111 THR A O 1
ATOM 887 N N . GLN A 1 112 ? 8.060 -0.525 7.827 1.00 83.25 112 GLN A N 1
ATOM 888 C CA . GLN A 1 112 ? 7.174 -1.311 8.683 1.00 83.25 112 GLN A CA 1
ATOM 889 C C . GLN A 1 112 ? 7.668 -1.423 10.133 1.00 83.25 112 GLN A C 1
ATOM 891 O O . GLN A 1 112 ? 6.868 -1.350 11.062 1.00 83.25 112 GLN A O 1
ATOM 896 N N . LEU A 1 113 ? 8.975 -1.553 10.358 1.00 84.06 113 LEU A N 1
ATOM 897 C CA . LEU A 1 113 ? 9.548 -1.597 11.711 1.00 84.06 113 LEU A CA 1
ATOM 898 C C . LEU A 1 113 ? 9.263 -0.336 12.561 1.00 84.06 113 LEU A C 1
ATOM 900 O O . LEU A 1 113 ? 8.813 -0.465 13.698 1.00 84.06 113 LEU A O 1
ATOM 904 N N . PRO A 1 114 ? 9.474 0.897 12.069 1.00 79.94 114 PRO A N 1
ATOM 905 C CA . PRO A 1 114 ? 9.110 2.094 12.8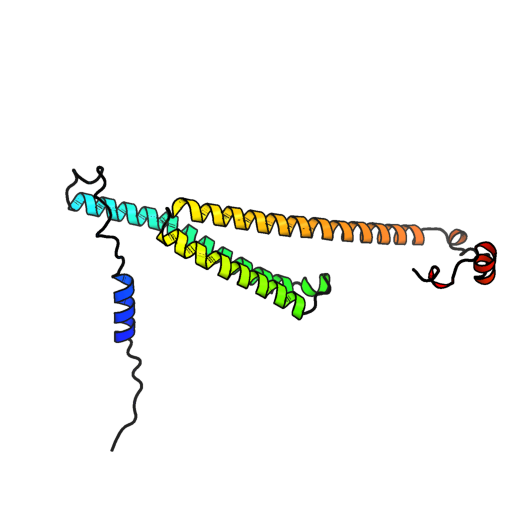13 1.00 79.94 114 PRO A CA 1
ATOM 906 C C . PRO A 1 114 ? 7.591 2.258 12.907 1.00 79.94 114 PRO A C 1
ATOM 908 O O . PRO A 1 114 ? 7.114 2.781 13.911 1.00 79.94 114 PRO A O 1
ATOM 911 N N . ALA A 1 115 ? 6.824 1.784 11.917 1.00 78.56 115 ALA A N 1
ATOM 912 C CA . ALA A 1 115 ? 5.363 1.809 11.952 1.00 78.56 115 ALA A CA 1
ATOM 913 C C . ALA A 1 115 ? 4.795 1.048 13.157 1.00 78.56 115 ALA A C 1
ATOM 915 O O . ALA A 1 115 ? 3.933 1.573 13.866 1.00 78.56 115 ALA A O 1
ATOM 916 N N . THR A 1 116 ? 5.304 -0.159 13.417 1.00 78.44 116 THR A N 1
ATOM 917 C CA . THR A 1 116 ? 4.850 -1.002 14.532 1.00 78.44 116 THR A CA 1
ATOM 918 C C . THR A 1 116 ? 5.277 -0.438 15.886 1.00 78.44 116 THR A C 1
ATOM 920 O O . THR A 1 116 ? 4.481 -0.425 16.823 1.00 78.44 116 THR A O 1
ATOM 923 N N . VAL A 1 117 ? 6.484 0.125 15.989 1.00 80.50 117 VAL A N 1
ATOM 924 C CA . VAL A 1 117 ? 6.946 0.806 17.214 1.00 80.50 117 VAL A CA 1
ATOM 925 C C . VAL A 1 117 ? 6.136 2.074 17.495 1.00 80.50 117 VAL A C 1
ATOM 927 O O . VAL A 1 117 ? 5.819 2.365 18.649 1.00 80.50 117 VAL A O 1
ATOM 930 N N . TYR A 1 118 ? 5.783 2.833 16.457 1.00 75.62 118 TYR A N 1
ATOM 931 C CA . TYR A 1 118 ? 4.969 4.037 16.600 1.00 75.62 118 TYR A CA 1
ATOM 932 C C . TYR A 1 118 ? 3.514 3.699 16.941 1.00 75.62 118 TYR A C 1
ATOM 934 O O . TYR A 1 118 ? 2.901 4.423 17.715 1.00 75.62 118 TYR A O 1
ATOM 942 N N . LEU A 1 119 ? 2.985 2.567 16.464 1.00 71.94 119 LEU A N 1
ATOM 943 C CA . LEU A 1 119 ? 1.667 2.068 16.868 1.00 71.94 119 LEU A CA 1
ATOM 944 C C . LEU A 1 119 ? 1.639 1.682 18.358 1.00 71.94 119 LEU A C 1
ATOM 946 O O . LEU A 1 119 ? 0.654 1.937 19.039 1.00 71.94 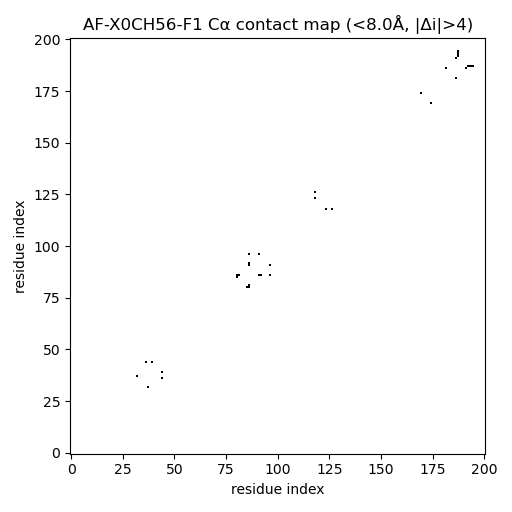119 LEU A O 1
ATOM 950 N N . ALA A 1 120 ? 2.741 1.136 18.883 1.00 70.81 120 ALA A N 1
ATOM 951 C CA . ALA A 1 120 ? 2.866 0.800 20.303 1.00 70.81 120 ALA A CA 1
ATOM 952 C C . ALA A 1 120 ? 2.985 2.030 21.228 1.00 70.81 120 ALA A C 1
ATOM 954 O O . ALA A 1 120 ? 2.783 1.908 22.434 1.00 70.81 120 ALA A O 1
ATOM 955 N N . LYS A 1 121 ? 3.341 3.208 20.695 1.00 68.69 121 LYS A N 1
ATOM 956 C CA . LYS A 1 121 ? 3.598 4.432 21.483 1.00 68.69 121 LYS A CA 1
ATOM 957 C C . LYS A 1 121 ? 2.673 5.611 21.160 1.00 68.69 121 LYS A C 1
ATOM 959 O O . LYS A 1 121 ? 2.642 6.570 21.927 1.00 68.69 121 LYS A O 1
ATOM 964 N N . GLY A 1 122 ? 1.975 5.586 20.029 1.00 64.69 122 GLY A N 1
ATOM 965 C CA . GLY A 1 122 ? 1.242 6.719 19.467 1.00 64.69 122 GLY A CA 1
ATOM 966 C C . GLY A 1 122 ? -0.255 6.462 19.304 1.00 64.69 122 GLY A C 1
ATOM 967 O O . GLY A 1 122 ? -0.735 5.335 19.364 1.00 64.69 122 GLY A O 1
ATOM 968 N N . LEU A 1 123 ? -1.007 7.541 19.072 1.00 61.91 123 LEU A N 1
ATOM 969 C CA . LEU A 1 123 ? -2.436 7.477 18.761 1.00 61.91 123 LEU A CA 1
ATOM 970 C C . LEU A 1 123 ? -2.625 6.898 17.339 1.00 61.91 123 LEU A C 1
ATOM 972 O O . LEU A 1 123 ? -2.216 7.547 16.371 1.00 61.91 123 LEU A O 1
ATOM 976 N N . PRO A 1 124 ? -3.292 5.739 17.173 1.00 64.19 124 PRO A N 1
ATOM 977 C CA . PRO A 1 124 ? -3.409 5.025 15.890 1.00 64.19 124 PRO A CA 1
ATOM 978 C C . PRO A 1 124 ? -4.180 5.803 14.807 1.00 64.19 124 PRO A C 1
ATOM 980 O O . PRO A 1 124 ? -4.096 5.488 13.621 1.00 64.19 124 PRO A O 1
ATOM 983 N N . LEU A 1 125 ? -4.909 6.851 15.204 1.00 67.00 125 LEU A N 1
ATOM 984 C CA . LEU A 1 125 ? -5.756 7.672 14.334 1.00 67.00 125 LEU A CA 1
ATOM 985 C C . LEU A 1 125 ? -4.996 8.395 13.212 1.00 67.00 125 LEU A C 1
ATOM 987 O O . LEU A 1 125 ? -5.560 8.591 12.139 1.00 67.00 125 LEU A O 1
ATOM 991 N N . TRP A 1 126 ? -3.736 8.779 13.426 1.00 70.88 126 TRP A N 1
ATOM 992 C CA . TRP A 1 126 ? -2.976 9.565 12.441 1.00 70.88 126 TRP A CA 1
ATOM 993 C C . TRP A 1 126 ? -2.127 8.718 11.490 1.00 70.88 126 TRP A C 1
ATOM 995 O O . TRP A 1 126 ? -1.754 9.189 10.417 1.00 70.88 126 TRP A O 1
ATOM 1005 N N . GLN A 1 127 ? -1.841 7.465 11.844 1.00 71.31 127 GLN A N 1
ATOM 1006 C CA . GLN A 1 127 ? -0.980 6.602 11.034 1.00 71.31 127 GLN A CA 1
ATOM 1007 C C . GLN A 1 127 ? -1.673 6.135 9.752 1.00 71.31 127 GLN A C 1
ATOM 1009 O O . GLN A 1 127 ? -1.109 6.247 8.666 1.00 71.31 127 GLN A O 1
ATOM 1014 N N . MET A 1 128 ? -2.920 5.670 9.862 1.00 73.12 128 MET A N 1
ATOM 1015 C CA . MET A 1 128 ? -3.694 5.179 8.718 1.00 73.12 128 MET A CA 1
ATOM 1016 C C . MET A 1 128 ? -3.829 6.209 7.578 1.00 73.12 128 MET A C 1
ATOM 1018 O O . MET A 1 128 ? -3.497 5.863 6.442 1.00 73.12 128 MET A O 1
ATOM 1022 N N . PRO A 1 129 ? -4.238 7.475 7.819 1.00 77.56 129 PRO A N 1
ATOM 1023 C CA . PRO A 1 129 ? -4.308 8.469 6.748 1.00 77.56 129 PRO A CA 1
ATOM 1024 C C . PRO A 1 129 ? -2.926 8.845 6.196 1.00 77.56 129 PRO A C 1
ATOM 1026 O O . PRO A 1 129 ? -2.800 9.078 4.994 1.00 77.56 129 PRO A O 1
ATOM 1029 N N . ALA A 1 130 ? -1.877 8.855 7.026 1.00 81.19 130 ALA A N 1
ATOM 1030 C CA . ALA A 1 130 ? -0.519 9.133 6.563 1.00 81.19 130 ALA A CA 1
ATOM 1031 C C . ALA A 1 130 ? -0.026 8.082 5.552 1.00 81.19 130 ALA A C 1
ATOM 1033 O O . ALA A 1 130 ? 0.564 8.456 4.537 1.00 81.19 130 ALA A O 1
ATOM 1034 N N . TYR A 1 131 ? -0.324 6.794 5.767 1.00 78.62 131 TYR A N 1
ATOM 1035 C CA . TYR A 1 131 ? 0.018 5.735 4.808 1.00 78.62 131 TYR A CA 1
ATOM 1036 C C . TYR A 1 131 ? -0.708 5.894 3.476 1.00 78.62 131 TYR A C 1
ATOM 1038 O O . TYR A 1 131 ? -0.080 5.780 2.424 1.00 78.62 131 TYR A O 1
ATOM 1046 N N . VAL A 1 132 ? -2.003 6.213 3.507 1.00 80.69 132 VAL A N 1
ATOM 1047 C CA . VAL A 1 132 ? -2.794 6.422 2.284 1.00 80.69 132 VAL A CA 1
ATOM 1048 C C . VAL A 1 132 ? -2.257 7.606 1.479 1.00 80.69 132 VAL A C 1
ATOM 1050 O O . VAL A 1 132 ? -2.121 7.511 0.258 1.00 80.69 132 VAL A O 1
ATOM 1053 N N . ILE A 1 133 ? -1.900 8.706 2.148 1.00 85.44 133 ILE A N 1
ATOM 1054 C CA . ILE A 1 133 ? -1.327 9.887 1.489 1.00 85.44 133 ILE A CA 1
ATOM 1055 C C . ILE A 1 133 ? 0.051 9.561 0.909 1.00 85.44 133 ILE A C 1
ATOM 1057 O O . ILE A 1 133 ? 0.293 9.836 -0.266 1.00 85.44 133 ILE A O 1
ATOM 1061 N N . ALA A 1 134 ? 0.937 8.945 1.695 1.00 84.69 134 ALA A N 1
ATOM 1062 C CA . ALA A 1 134 ? 2.274 8.575 1.241 1.00 84.69 134 ALA A CA 1
ATOM 1063 C C . ALA A 1 134 ? 2.216 7.647 0.017 1.00 84.69 134 ALA A C 1
ATOM 1065 O O . ALA A 1 134 ? 2.905 7.891 -0.975 1.00 84.69 134 ALA A O 1
ATOM 1066 N N . TRP A 1 135 ? 1.337 6.640 0.048 1.00 83.50 135 TRP A N 1
ATOM 1067 C CA . TRP A 1 135 ? 1.121 5.729 -1.075 1.00 83.50 135 TRP A CA 1
ATOM 1068 C C . TRP A 1 135 ? 0.599 6.454 -2.320 1.00 83.50 135 TRP A C 1
ATOM 1070 O O . TRP A 1 135 ? 1.130 6.288 -3.418 1.00 83.50 135 TRP A O 1
ATOM 1080 N N . SER A 1 136 ? -0.391 7.331 -2.146 1.00 86.50 136 SER A N 1
ATOM 1081 C CA . SER A 1 136 ? -0.984 8.099 -3.247 1.00 86.50 136 SER A CA 1
ATOM 1082 C C . SER A 1 136 ? 0.034 9.015 -3.925 1.00 86.50 136 SER A C 1
ATOM 1084 O O . SER A 1 136 ? 0.060 9.112 -5.152 1.00 86.50 136 SER A O 1
ATOM 1086 N N . VAL A 1 137 ? 0.907 9.656 -3.144 1.00 89.12 137 VAL A N 1
ATOM 1087 C CA . VAL A 1 137 ? 1.984 10.511 -3.664 1.00 89.12 137 VAL A CA 1
ATOM 1088 C C . VAL A 1 137 ? 2.965 9.688 -4.497 1.00 89.12 137 VAL A C 1
ATOM 1090 O O . VAL A 1 137 ? 3.281 10.076 -5.621 1.00 89.12 137 VAL A O 1
ATOM 1093 N N . VAL A 1 138 ? 3.407 8.532 -3.995 1.00 85.50 138 VAL A N 1
ATOM 1094 C CA . VAL A 1 138 ? 4.339 7.650 -4.717 1.00 85.50 138 VAL A CA 1
ATOM 1095 C C . VAL A 1 138 ? 3.736 7.187 -6.045 1.00 85.50 138 VAL A C 1
ATOM 1097 O O . VAL A 1 138 ? 4.370 7.335 -7.095 1.00 85.50 138 VAL A O 1
ATOM 1100 N N . THR A 1 139 ? 2.492 6.709 -6.036 1.00 84.88 139 THR A N 1
ATOM 1101 C CA . THR A 1 139 ? 1.800 6.249 -7.249 1.00 84.88 139 THR A CA 1
ATOM 1102 C C . THR A 1 139 ? 1.566 7.390 -8.241 1.00 84.88 139 THR A C 1
ATOM 1104 O O . THR A 1 139 ? 1.773 7.213 -9.448 1.00 84.88 139 THR A O 1
ATOM 1107 N N . ALA A 1 140 ? 1.221 8.589 -7.762 1.00 88.31 140 ALA A N 1
ATOM 1108 C CA . ALA A 1 140 ? 1.085 9.776 -8.604 1.00 88.31 140 ALA A CA 1
ATOM 1109 C C . ALA A 1 140 ? 2.421 10.184 -9.248 1.00 88.31 140 ALA A C 1
ATOM 1111 O O . ALA A 1 140 ? 2.464 10.498 -10.443 1.00 88.31 140 ALA A O 1
ATOM 1112 N N . CYS A 1 141 ? 3.525 10.125 -8.498 1.00 87.94 141 CYS A N 1
ATOM 1113 C CA . CYS A 1 141 ? 4.868 10.395 -9.009 1.00 87.94 141 CYS A CA 1
ATOM 1114 C C . CYS A 1 141 ? 5.286 9.385 -10.088 1.00 87.94 141 CYS A C 1
ATOM 1116 O O . CYS A 1 141 ? 5.735 9.789 -11.164 1.00 87.94 141 CYS A O 1
ATOM 1118 N N . ILE A 1 142 ? 5.100 8.083 -9.842 1.00 84.50 142 ILE A N 1
ATOM 1119 C CA . ILE A 1 142 ? 5.426 7.024 -10.811 1.00 84.50 142 ILE A CA 1
ATOM 1120 C C . ILE A 1 142 ? 4.602 7.203 -12.091 1.00 84.50 142 ILE A C 1
ATOM 1122 O O . ILE A 1 142 ? 5.161 7.194 -13.194 1.00 84.50 142 ILE A O 1
ATOM 1126 N N . SER A 1 143 ? 3.297 7.437 -11.947 1.00 85.25 143 SER A N 1
ATOM 1127 C CA . SER A 1 143 ? 2.379 7.649 -13.071 1.00 85.25 143 SER A CA 1
ATOM 1128 C C . SER A 1 143 ? 2.789 8.863 -13.905 1.00 85.25 143 SER A C 1
ATOM 1130 O O . SER A 1 143 ? 2.912 8.763 -15.127 1.00 85.25 143 SER A O 1
ATOM 1132 N N . SER A 1 144 ? 3.104 9.983 -13.250 1.00 85.81 144 SER A N 1
ATOM 1133 C CA . SER A 1 144 ? 3.531 11.224 -13.911 1.00 85.81 144 SER A CA 1
ATOM 1134 C C . SER A 1 144 ? 4.838 11.049 -14.694 1.00 85.81 144 SER A C 1
ATOM 1136 O O . SER A 1 144 ? 4.949 11.482 -15.846 1.00 85.81 144 SER A O 1
ATOM 1138 N N . CYS A 1 145 ? 5.824 10.360 -14.111 1.00 80.00 145 CYS A N 1
ATOM 1139 C CA . CYS A 1 145 ? 7.097 10.064 -14.772 1.00 80.00 145 CYS A CA 1
ATOM 1140 C C . CYS A 1 145 ? 6.920 9.149 -15.993 1.00 80.00 145 CYS A C 1
ATOM 1142 O O . CYS A 1 145 ? 7.526 9.388 -17.047 1.00 80.00 145 CYS A O 1
ATOM 1144 N N . CYS A 1 146 ? 6.072 8.126 -15.875 1.00 73.19 146 CYS A N 1
ATOM 1145 C CA . CYS A 1 146 ? 5.796 7.192 -16.962 1.00 73.19 146 CYS A CA 1
ATOM 1146 C C . CYS A 1 146 ? 5.068 7.875 -18.126 1.00 73.19 146 CYS A C 1
ATOM 1148 O O . CYS A 1 146 ? 5.492 7.721 -19.274 1.00 73.19 146 CYS A O 1
ATOM 1150 N N . ILE A 1 147 ? 4.047 8.690 -17.840 1.00 77.19 147 ILE A N 1
ATOM 1151 C CA . ILE A 1 147 ? 3.276 9.426 -18.853 1.00 77.19 147 ILE A CA 1
ATOM 1152 C C . ILE A 1 147 ? 4.155 10.401 -19.630 1.00 77.19 147 ILE A C 1
ATOM 1154 O O . ILE A 1 147 ? 4.100 10.435 -20.862 1.00 77.19 147 ILE A O 1
ATOM 1158 N N . ARG A 1 148 ? 5.029 11.145 -18.939 1.00 74.69 148 ARG A N 1
ATOM 1159 C CA . ARG A 1 148 ? 5.911 12.118 -19.592 1.00 74.69 148 ARG A CA 1
ATOM 1160 C C . ARG A 1 148 ? 6.862 11.432 -20.568 1.00 74.69 148 ARG A C 1
ATOM 1162 O O . ARG A 1 148 ? 7.053 11.901 -21.691 1.00 74.69 148 ARG A O 1
ATOM 1169 N N . ARG A 1 149 ? 7.447 10.305 -20.153 1.00 69.81 149 ARG A N 1
ATOM 1170 C CA . ARG A 1 149 ? 8.401 9.558 -20.979 1.00 69.81 149 ARG A CA 1
ATOM 1171 C C . ARG A 1 149 ? 7.713 8.830 -22.132 1.00 69.81 149 ARG A C 1
ATOM 1173 O O . ARG A 1 149 ? 8.230 8.886 -23.248 1.00 69.81 149 ARG A O 1
ATOM 1180 N N . HIS A 1 150 ? 6.548 8.223 -21.902 1.00 73.31 150 HIS A N 1
ATOM 1181 C CA . HIS A 1 150 ? 5.754 7.601 -22.963 1.00 73.31 150 HIS A CA 1
ATOM 1182 C C . HIS A 1 150 ? 5.364 8.636 -24.022 1.00 73.31 150 HIS A C 1
ATOM 1184 O O . HIS A 1 150 ? 5.736 8.487 -25.180 1.00 73.31 150 HIS A O 1
ATOM 1190 N N . MET A 1 151 ? 4.765 9.760 -23.620 1.00 71.38 151 MET A N 1
ATOM 1191 C CA . MET A 1 151 ? 4.325 10.796 -24.557 1.00 71.38 151 MET A CA 1
ATOM 1192 C C . MET A 1 151 ? 5.482 11.409 -25.361 1.00 71.38 151 MET A C 1
ATOM 1194 O O . MET A 1 151 ? 5.312 11.720 -26.538 1.00 71.38 151 MET A O 1
ATOM 1198 N N . SER A 1 152 ? 6.678 11.535 -24.771 1.00 72.75 152 SER A N 1
ATOM 1199 C CA . SER A 1 152 ? 7.868 11.981 -25.512 1.00 72.75 152 SER A CA 1
ATOM 1200 C C . SER A 1 152 ? 8.314 10.993 -26.601 1.00 72.75 152 SER A C 1
ATOM 1202 O O . SER A 1 152 ? 8.754 11.421 -27.668 1.00 72.75 152 SER A O 1
ATOM 1204 N N . ARG A 1 153 ? 8.152 9.681 -26.373 1.00 68.50 153 ARG A N 1
ATOM 1205 C CA . ARG A 1 153 ? 8.438 8.632 -27.364 1.00 68.50 153 ARG A CA 1
ATOM 1206 C C . ARG A 1 153 ? 7.362 8.578 -28.445 1.00 68.50 153 ARG A C 1
ATOM 1208 O O . ARG A 1 153 ? 7.705 8.567 -29.622 1.00 68.50 153 ARG A O 1
ATOM 1215 N N . THR A 1 154 ? 6.084 8.633 -28.070 1.00 74.50 154 THR A N 1
ATOM 1216 C CA . THR A 1 154 ? 4.966 8.587 -29.026 1.00 74.50 154 THR A CA 1
ATOM 1217 C C . THR A 1 154 ? 4.970 9.802 -29.948 1.00 74.50 154 THR A C 1
ATOM 1219 O O . THR A 1 154 ? 4.785 9.649 -31.149 1.00 74.50 154 THR A O 1
ATOM 1222 N N . LYS A 1 155 ? 5.271 11.003 -29.430 1.00 75.56 155 LYS A N 1
ATOM 1223 C CA . LYS A 1 155 ? 5.427 12.203 -30.270 1.00 75.56 155 LYS A CA 1
ATOM 1224 C C . LYS A 1 155 ? 6.590 12.072 -31.256 1.00 75.56 155 LYS A C 1
ATOM 1226 O O . LYS A 1 155 ? 6.424 12.439 -32.412 1.00 75.56 155 LYS A O 1
ATOM 1231 N N . ARG A 1 156 ? 7.737 11.526 -30.831 1.00 75.56 156 ARG A N 1
ATOM 1232 C CA . ARG A 1 156 ? 8.897 11.303 -31.713 1.00 75.56 156 ARG A CA 1
ATOM 1233 C C . ARG A 1 156 ? 8.572 10.314 -32.837 1.00 75.56 156 ARG A C 1
ATOM 1235 O O . ARG A 1 156 ? 8.794 10.639 -33.994 1.00 75.56 156 ARG A O 1
ATOM 1242 N N . LEU A 1 157 ? 7.968 9.171 -32.509 1.00 73.75 157 LEU A N 1
ATOM 1243 C CA . LEU A 1 157 ? 7.571 8.157 -33.496 1.00 73.75 157 LEU A CA 1
ATOM 1244 C C . LEU A 1 157 ? 6.447 8.646 -34.422 1.00 73.75 157 LEU A C 1
ATOM 1246 O O . LEU A 1 157 ? 6.432 8.333 -35.610 1.00 73.75 157 LEU A O 1
ATOM 1250 N N . TYR A 1 158 ? 5.514 9.447 -33.905 1.00 78.19 158 TYR A N 1
ATOM 1251 C CA . TYR A 1 158 ? 4.476 10.073 -34.722 1.00 78.19 158 TYR A CA 1
ATOM 1252 C C . TYR A 1 158 ? 5.069 11.088 -35.707 1.00 78.19 158 TYR A C 1
ATOM 1254 O O . TYR A 1 158 ? 4.684 11.108 -36.870 1.00 78.19 158 TYR A O 1
ATOM 1262 N N . ILE A 1 159 ? 6.043 11.896 -35.277 1.00 79.94 159 ILE A N 1
ATOM 1263 C CA . ILE A 1 159 ? 6.747 12.831 -36.164 1.00 79.94 159 ILE A CA 1
ATOM 1264 C C . ILE A 1 159 ? 7.554 12.068 -37.219 1.00 79.94 159 ILE A C 1
ATOM 1266 O O . ILE A 1 159 ? 7.424 12.382 -38.395 1.00 79.94 159 ILE A O 1
ATOM 1270 N N . GLU A 1 160 ? 8.324 11.045 -36.844 1.00 77.44 160 GLU A N 1
ATOM 1271 C CA . GLU A 1 160 ? 9.110 10.245 -37.798 1.00 77.44 160 GLU A CA 1
ATOM 1272 C C . GLU A 1 160 ? 8.223 9.495 -38.801 1.00 77.44 160 GLU A C 1
ATOM 1274 O O . GLU A 1 160 ? 8.500 9.510 -39.998 1.00 77.44 160 GLU A O 1
ATOM 1279 N N . SER A 1 161 ? 7.108 8.912 -38.355 1.00 74.62 161 SER A N 1
ATOM 1280 C CA . SER A 1 161 ? 6.151 8.259 -39.260 1.00 74.62 161 SER A CA 1
ATOM 1281 C C . SER A 1 161 ? 5.388 9.253 -40.143 1.00 74.62 161 SER A C 1
ATOM 1283 O O . SER A 1 161 ? 5.113 8.944 -41.301 1.00 74.62 161 SER A O 1
ATOM 1285 N N . SER A 1 162 ? 5.076 10.451 -39.642 1.00 81.44 162 SER A N 1
ATOM 1286 C CA . SER A 1 162 ? 4.478 11.535 -40.432 1.00 81.44 162 SER A CA 1
ATOM 1287 C C . SER A 1 162 ? 5.455 12.065 -41.487 1.00 81.44 162 SER A C 1
ATOM 1289 O O . SER A 1 162 ? 5.086 12.224 -42.649 1.00 81.44 162 SER A O 1
ATOM 1291 N N . LEU A 1 163 ? 6.725 12.250 -41.116 1.00 76.50 163 LEU A N 1
ATOM 1292 C CA . LEU A 1 163 ? 7.800 12.649 -42.026 1.00 76.50 163 LEU A CA 1
ATOM 1293 C C . LEU A 1 163 ? 8.069 11.580 -43.083 1.00 76.50 163 LEU A C 1
ATOM 1295 O O . LEU A 1 163 ? 8.227 11.924 -44.249 1.00 76.50 163 LEU A O 1
ATOM 1299 N N . TYR A 1 164 ? 8.060 10.297 -42.710 1.00 71.94 164 TYR A N 1
ATOM 1300 C CA . TYR A 1 164 ? 8.201 9.195 -43.660 1.00 71.94 164 TYR A CA 1
ATOM 1301 C C . TYR A 1 164 ? 7.043 9.176 -44.662 1.00 71.94 164 TYR A C 1
ATOM 1303 O O . TYR A 1 164 ? 7.279 9.146 -45.866 1.00 71.94 164 TYR A O 1
ATOM 1311 N N . ARG A 1 165 ? 5.793 9.292 -44.186 1.00 79.94 165 ARG A N 1
ATOM 1312 C CA . ARG A 1 165 ? 4.601 9.369 -45.051 1.00 79.94 165 ARG A CA 1
ATOM 1313 C C . ARG A 1 165 ? 4.652 10.575 -45.994 1.00 79.94 165 ARG A C 1
ATOM 1315 O O . ARG A 1 165 ? 4.359 10.420 -47.177 1.00 79.94 165 ARG A O 1
ATOM 1322 N N . TRP A 1 166 ? 5.065 11.742 -45.495 1.00 78.25 166 TRP A N 1
ATOM 1323 C CA . TRP A 1 166 ? 5.267 12.942 -46.311 1.00 78.25 166 TRP A CA 1
ATOM 1324 C C . TRP A 1 166 ? 6.376 12.743 -47.355 1.00 78.25 166 TRP A C 1
ATOM 1326 O O . TRP A 1 166 ? 6.157 13.005 -48.536 1.00 78.25 166 TRP A O 1
ATOM 1336 N N . ALA A 1 167 ? 7.527 12.195 -46.963 1.00 73.00 167 ALA A N 1
ATOM 1337 C CA . ALA A 1 167 ? 8.652 11.946 -47.862 1.00 73.00 167 ALA A CA 1
ATOM 1338 C C . ALA A 1 167 ? 8.296 10.947 -48.978 1.00 73.00 167 ALA A C 1
ATOM 1340 O O . ALA A 1 167 ? 8.676 11.140 -50.133 1.00 73.00 167 ALA A O 1
ATOM 1341 N N . THR A 1 168 ? 7.501 9.919 -48.666 1.00 74.38 168 THR A N 1
ATOM 1342 C CA . THR A 1 168 ? 7.001 8.953 -49.660 1.00 74.38 168 THR A CA 1
ATOM 1343 C C . THR A 1 168 ? 5.892 9.502 -50.559 1.00 74.38 168 THR A C 1
ATOM 1345 O O . THR A 1 168 ? 5.598 8.899 -51.584 1.00 74.38 168 THR A O 1
ATOM 1348 N N . SER A 1 169 ? 5.276 10.633 -50.197 1.00 77.94 169 SER A N 1
ATOM 1349 C CA . SER A 1 169 ? 4.249 11.302 -51.011 1.00 77.94 169 SER A CA 1
ATOM 1350 C C . SER A 1 169 ? 4.819 12.300 -52.027 1.00 77.94 169 SER A C 1
ATOM 1352 O O . SER A 1 169 ? 4.067 12.854 -52.828 1.00 77.94 169 SER A O 1
ATOM 1354 N N . LEU A 1 170 ? 6.136 12.537 -52.009 1.00 78.44 170 LEU A N 1
ATOM 1355 C CA . LEU A 1 170 ? 6.798 13.423 -52.962 1.00 78.44 170 LEU A CA 1
ATOM 1356 C C . LEU A 1 170 ? 6.909 12.760 -54.349 1.00 78.44 170 LEU A C 1
ATOM 1358 O O . LEU A 1 170 ? 7.261 11.581 -54.433 1.00 78.44 170 LEU A O 1
ATOM 1362 N N . PRO A 1 171 ? 6.654 13.503 -55.442 1.00 69.88 171 PRO A N 1
ATOM 1363 C CA . PRO A 1 171 ? 6.856 13.009 -56.799 1.00 69.88 171 PRO A CA 1
ATOM 1364 C C . PRO A 1 171 ? 8.330 12.653 -57.047 1.00 69.88 171 PRO A C 1
ATOM 1366 O O . PRO A 1 171 ? 9.245 13.302 -56.538 1.00 69.88 171 PRO A O 1
ATOM 1369 N N . GLN A 1 172 ? 8.550 11.614 -57.855 1.00 64.69 172 GLN A N 1
ATOM 1370 C CA . GLN A 1 172 ? 9.841 10.940 -58.059 1.00 64.69 172 GLN A CA 1
ATOM 1371 C C . GLN A 1 172 ? 10.965 11.866 -58.573 1.00 64.69 172 GLN A C 1
ATOM 1373 O O . GLN A 1 172 ? 12.142 11.580 -58.373 1.00 64.69 172 GLN A O 1
ATOM 1378 N N . GLU A 1 173 ? 10.611 13.007 -59.170 1.00 61.16 173 GLU A N 1
ATOM 1379 C CA . GLU A 1 173 ? 11.549 14.031 -59.648 1.00 61.16 173 GLU A CA 1
ATOM 1380 C C . GLU A 1 173 ? 12.331 14.723 -58.518 1.00 61.16 173 GLU A C 1
ATOM 1382 O O . GLU A 1 173 ? 13.463 15.151 -58.730 1.00 61.16 173 GLU A O 1
ATOM 1387 N N . LEU A 1 174 ? 11.769 14.799 -57.302 1.00 58.16 174 LEU A N 1
ATOM 1388 C CA . LEU A 1 174 ? 12.424 15.410 -56.136 1.00 58.16 174 LEU A CA 1
ATOM 1389 C C . LEU A 1 174 ? 13.153 14.397 -55.233 1.00 58.16 174 LEU A C 1
ATOM 1391 O O . LEU A 1 174 ? 13.822 14.800 -54.284 1.00 58.16 174 LEU A O 1
ATOM 1395 N N . GLN A 1 175 ? 13.030 13.092 -55.504 1.00 58.69 175 GLN A N 1
ATOM 1396 C CA . GLN A 1 175 ? 13.711 12.020 -54.755 1.00 58.69 175 GLN A CA 1
ATOM 1397 C C . GLN A 1 175 ? 15.141 11.750 -55.255 1.00 58.69 175 GLN A C 1
ATOM 1399 O O . GLN A 1 175 ? 15.807 10.825 -54.786 1.00 58.69 175 GLN A O 1
ATOM 1404 N N . VAL A 1 176 ? 15.633 12.558 -56.195 1.00 55.72 176 VAL A N 1
ATOM 1405 C CA . VAL A 1 176 ? 16.999 12.477 -56.711 1.00 55.72 176 VAL A CA 1
ATOM 1406 C C . VAL A 1 176 ? 17.964 12.910 -55.607 1.00 55.72 176 VAL A C 1
ATOM 1408 O O . VAL A 1 176 ? 18.101 14.094 -55.301 1.00 55.72 176 VAL A O 1
ATOM 1411 N N . ALA A 1 177 ? 18.634 11.934 -54.990 1.00 57.03 177 ALA A N 1
ATOM 1412 C CA . ALA A 1 177 ? 19.787 12.188 -54.136 1.00 57.03 177 ALA A CA 1
ATOM 1413 C C . ALA A 1 177 ? 20.770 13.099 -54.893 1.00 57.03 177 ALA A C 1
ATOM 1415 O O . ALA A 1 177 ? 21.005 12.851 -56.079 1.00 57.03 177 ALA A O 1
ATOM 1416 N N . PRO A 1 178 ? 21.344 14.141 -54.263 1.00 46.59 178 PRO A N 1
ATOM 1417 C CA . PRO A 1 178 ? 22.298 15.001 -54.943 1.00 46.59 178 PRO A CA 1
ATOM 1418 C C . PRO A 1 178 ? 23.474 14.139 -55.407 1.00 46.59 178 PRO A C 1
ATOM 1420 O O . PRO A 1 178 ? 24.324 13.747 -54.613 1.00 46.59 178 PRO A O 1
ATOM 1423 N N . SER A 1 179 ? 23.534 13.859 -56.710 1.00 50.62 179 SER A N 1
ATOM 1424 C CA . SER A 1 179 ? 24.620 13.113 -57.357 1.00 50.62 179 SER A CA 1
ATOM 1425 C C . SER A 1 179 ? 25.964 13.850 -57.296 1.00 50.62 179 SER A C 1
ATOM 1427 O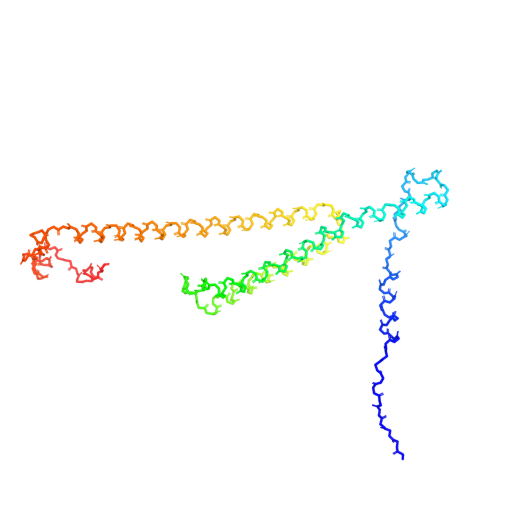 O . SER A 1 179 ? 26.974 13.324 -57.742 1.00 50.62 179 SER A O 1
ATOM 1429 N N . ASN A 1 180 ? 25.973 15.054 -56.718 1.00 54.66 180 ASN A N 1
ATOM 1430 C CA . ASN A 1 180 ? 27.144 15.868 -56.425 1.00 54.66 180 ASN A CA 1
ATOM 1431 C C . ASN A 1 180 ? 27.312 16.057 -54.909 1.00 54.66 180 ASN A C 1
ATOM 1433 O O . ASN A 1 180 ? 27.505 17.177 -54.434 1.00 54.66 180 ASN A O 1
ATOM 1437 N N . GLN A 1 181 ? 27.227 14.982 -54.123 1.00 53.25 181 GLN A N 1
ATOM 1438 C CA . GLN A 1 181 ? 27.854 15.017 -52.804 1.00 53.25 181 GLN A CA 1
ATOM 1439 C C . GLN A 1 181 ? 29.368 15.183 -53.013 1.00 53.25 181 GLN A C 1
ATOM 1441 O O . GLN A 1 181 ? 29.961 14.365 -53.721 1.00 53.25 181 GLN A O 1
ATOM 1446 N N . PRO A 1 182 ? 30.008 16.224 -52.447 1.00 51.41 182 PRO A N 1
ATOM 1447 C CA . PRO A 1 182 ? 31.460 16.311 -52.464 1.00 51.41 182 PRO A CA 1
ATOM 1448 C C . PRO A 1 182 ? 32.003 15.036 -51.818 1.00 51.41 182 PRO A C 1
ATOM 1450 O O . PRO A 1 182 ? 31.629 14.685 -50.697 1.00 51.41 182 PRO A O 1
ATOM 1453 N N . THR A 1 183 ? 32.827 14.301 -52.564 1.00 59.00 183 THR A N 1
ATOM 1454 C CA . THR A 1 183 ? 33.451 13.060 -52.103 1.00 59.00 183 THR A CA 1
ATOM 1455 C C . THR A 1 183 ? 34.158 13.306 -50.770 1.00 59.00 183 THR A C 1
ATOM 1457 O O . THR A 1 183 ? 34.668 14.395 -50.521 1.00 59.00 183 THR A O 1
ATOM 1460 N N . HIS A 1 184 ? 34.191 12.305 -49.884 1.00 53.25 184 HIS A N 1
ATOM 1461 C CA . HIS A 1 184 ? 34.732 12.426 -48.517 1.00 53.25 184 HIS A CA 1
ATOM 1462 C C . HIS A 1 184 ? 36.131 13.076 -48.432 1.00 53.25 184 HIS A C 1
ATOM 1464 O O . HIS A 1 184 ? 36.447 13.713 -47.428 1.00 53.25 184 HIS A O 1
ATOM 1470 N N . SER A 1 185 ? 36.942 12.961 -49.490 1.00 56.12 185 SER A N 1
ATOM 1471 C CA . SER A 1 185 ? 38.248 13.617 -49.635 1.00 56.12 185 SER A CA 1
ATOM 1472 C C . SER A 1 185 ? 38.173 15.145 -49.719 1.00 56.12 185 SER A C 1
ATOM 1474 O O . SER A 1 185 ? 39.091 15.842 -49.295 1.00 56.12 185 SER A O 1
ATOM 1476 N N . ASP A 1 186 ? 37.086 15.676 -50.269 1.00 57.31 186 ASP A N 1
ATOM 1477 C CA . ASP A 1 186 ? 36.916 17.090 -50.591 1.00 57.31 186 ASP A CA 1
ATOM 1478 C C . ASP A 1 186 ? 36.449 17.907 -49.371 1.00 57.31 186 ASP A C 1
ATOM 1480 O O . ASP A 1 186 ? 36.781 19.085 -49.227 1.00 57.31 186 ASP A O 1
ATOM 1484 N N . LEU A 1 187 ? 35.744 17.260 -48.433 1.00 55.22 187 LEU A N 1
ATOM 1485 C CA . LEU A 1 187 ? 35.321 17.851 -47.157 1.00 55.22 187 LEU A CA 1
ATOM 1486 C C . LEU A 1 187 ? 36.404 17.763 -46.075 1.00 55.22 187 LEU A C 1
ATOM 1488 O O . LEU A 1 187 ? 36.577 18.718 -45.315 1.00 55.22 187 LEU A O 1
ATOM 1492 N N . SER A 1 188 ? 37.171 16.666 -46.021 1.00 57.44 188 SER A N 1
ATOM 1493 C CA . SER A 1 188 ? 38.304 16.559 -45.091 1.00 57.44 188 SER A CA 1
ATOM 1494 C C . SER A 1 188 ? 39.392 17.584 -45.411 1.00 57.44 188 SER A C 1
ATOM 1496 O O . SER A 1 188 ? 39.983 18.146 -44.494 1.00 57.44 188 SER A O 1
ATOM 1498 N N . ASN A 1 189 ? 39.616 17.871 -46.700 1.00 56.31 189 ASN A N 1
ATOM 1499 C CA . ASN A 1 189 ? 40.622 18.835 -47.148 1.00 56.31 189 ASN A CA 1
ATOM 1500 C C . ASN A 1 189 ? 40.167 20.296 -46.965 1.00 56.31 189 ASN A C 1
ATOM 1502 O O . ASN A 1 189 ? 40.972 21.155 -46.619 1.00 56.31 189 ASN A O 1
ATOM 1506 N N . ARG A 1 190 ? 38.867 20.593 -47.131 1.00 56.69 190 ARG A N 1
ATOM 1507 C CA . ARG A 1 190 ? 38.336 21.954 -46.927 1.00 56.69 190 ARG A CA 1
ATOM 1508 C C . ARG A 1 190 ? 38.245 22.383 -45.465 1.00 56.69 190 ARG A C 1
ATOM 1510 O O . ARG A 1 190 ? 38.366 23.573 -45.190 1.00 56.69 190 ARG A O 1
ATOM 1517 N N . TYR A 1 191 ? 38.015 21.445 -44.547 1.00 58.91 191 TYR A N 1
ATOM 1518 C CA . TYR A 1 191 ? 37.742 21.771 -43.142 1.00 58.91 191 TYR A CA 1
ATOM 1519 C C . TYR A 1 191 ? 38.747 21.183 -42.146 1.00 58.91 191 TYR A C 1
ATOM 1521 O O . TYR A 1 191 ? 38.628 21.454 -40.955 1.00 58.91 191 TYR A O 1
ATOM 1529 N N . ASN A 1 192 ? 39.747 20.420 -42.605 1.00 59.69 192 ASN A N 1
ATOM 1530 C CA . ASN A 1 192 ? 40.816 19.858 -41.769 1.00 59.69 192 ASN A CA 1
ATOM 1531 C C . ASN A 1 192 ? 40.292 19.105 -40.522 1.00 59.69 192 ASN A C 1
ATOM 1533 O O . ASN A 1 192 ? 40.868 19.165 -39.436 1.00 59.69 192 ASN A O 1
ATOM 1537 N N . LEU A 1 193 ? 39.156 18.413 -40.665 1.00 58.91 193 LEU A N 1
ATOM 1538 C CA . LEU A 1 193 ? 38.482 17.732 -39.559 1.00 58.91 193 LEU A CA 1
ATOM 1539 C C . LEU A 1 193 ? 38.979 16.282 -39.416 1.00 58.91 193 LEU A C 1
ATOM 1541 O O . LEU A 1 193 ? 39.054 15.560 -40.414 1.00 58.91 193 LEU A O 1
ATOM 1545 N N . PRO A 1 194 ? 39.272 15.805 -38.190 1.00 56.44 194 PRO A N 1
ATOM 1546 C CA . PRO A 1 194 ? 39.648 14.415 -37.962 1.00 56.44 194 PRO A CA 1
ATOM 1547 C C . PRO A 1 194 ? 38.456 13.484 -38.231 1.00 56.44 194 PRO A C 1
ATOM 1549 O O . PRO A 1 194 ? 37.339 13.732 -37.775 1.00 56.44 194 PRO A O 1
ATOM 1552 N N . ALA A 1 195 ? 38.717 12.369 -38.923 1.00 54.84 195 ALA A N 1
ATOM 1553 C CA . ALA A 1 195 ? 37.735 11.437 -39.502 1.00 54.84 195 ALA A CA 1
ATOM 1554 C C . ALA A 1 195 ? 36.675 10.851 -38.537 1.00 54.84 195 ALA A C 1
ATOM 1556 O O . ALA A 1 195 ? 35.732 10.192 -38.968 1.00 54.84 195 ALA A O 1
ATOM 1557 N N . ARG A 1 196 ? 36.799 11.085 -37.227 1.00 54.22 196 ARG A N 1
ATOM 1558 C CA . ARG A 1 196 ? 35.959 10.486 -36.184 1.00 54.22 196 ARG A CA 1
ATOM 1559 C C . ARG A 1 196 ? 34.581 11.141 -36.019 1.00 54.22 196 ARG A C 1
ATOM 1561 O O . ARG A 1 196 ? 33.723 10.543 -35.383 1.00 54.22 196 ARG A O 1
ATOM 1568 N N . GLN A 1 197 ? 34.355 12.341 -36.559 1.00 54.59 197 GLN A N 1
ATOM 1569 C CA . GLN A 1 197 ? 33.080 13.062 -36.389 1.00 54.59 197 GLN A CA 1
ATOM 1570 C C . GLN A 1 197 ? 32.039 12.828 -37.498 1.00 54.59 197 GLN A C 1
ATOM 1572 O O . GLN A 1 197 ? 30.921 13.311 -37.380 1.00 54.59 197 GLN A O 1
ATOM 1577 N N . LEU A 1 198 ? 32.366 12.070 -38.550 1.00 53.91 198 LEU A N 1
ATOM 1578 C CA . LEU A 1 198 ? 31.490 11.870 -39.717 1.00 53.91 198 LEU A CA 1
ATOM 1579 C C . LEU A 1 198 ? 30.689 10.549 -39.707 1.00 53.91 198 LEU A C 1
ATOM 1581 O O . LEU A 1 198 ? 30.023 10.243 -40.688 1.00 53.91 198 LEU A O 1
ATOM 1585 N N . TYR A 1 199 ? 30.731 9.780 -38.612 1.00 49.00 199 TYR A N 1
ATOM 1586 C CA . TYR A 1 199 ? 30.053 8.480 -38.452 1.00 49.00 199 TYR A CA 1
ATOM 1587 C C . TYR A 1 199 ? 28.964 8.515 -37.363 1.00 49.00 199 TYR A C 1
ATOM 1589 O O . TYR A 1 199 ? 28.998 7.743 -36.405 1.00 49.00 199 TYR A O 1
ATOM 1597 N N . LEU A 1 200 ? 27.994 9.419 -37.482 1.00 42.84 200 LEU A N 1
ATOM 1598 C CA . LEU A 1 200 ? 26.750 9.343 -36.712 1.00 42.84 200 LEU A CA 1
ATOM 1599 C C . LEU A 1 200 ? 25.568 9.400 -37.694 1.00 42.84 200 LEU A C 1
ATOM 1601 O O . LEU A 1 200 ? 25.435 10.423 -38.367 1.00 42.84 200 LEU A O 1
ATOM 1605 N N . PRO A 1 201 ? 24.778 8.316 -37.830 1.00 48.25 201 PRO A N 1
ATOM 1606 C CA . PRO A 1 201 ? 23.506 8.346 -38.548 1.00 48.25 201 PRO A CA 1
ATOM 1607 C C . PRO A 1 201 ? 22.437 9.141 -37.785 1.00 48.25 201 PRO A C 1
ATOM 1609 O O . PRO A 1 201 ? 22.501 9.191 -36.532 1.00 48.25 201 PRO A O 1
#

pLDDT: mean 72.22, std 15.97, range [36.66, 92.69]

Mean predicted aligned error: 17.54 Å

Secondary structure (DSSP, 8-state):
----------HHHHHHHHHHHHH----SSSSPPPTTTTTS-HHHHHHHHHHHHHHHHHHHHHHHHHHHHHHHHHHHHHHHHHHTTHHHHTT--HHHHHHHHHHHHHHHHHHHHHHHHHHHHS-TTTHHHHHHHHHHHHHHHHHHHHHHHHHHHHHHHHHHHHHHHHHHTS-GGG----TTPPPHHHHHHHH---GGGS---

Solvent-accessible surface area (backbone atoms only — not comparable to full-atom values): 12199 Å² total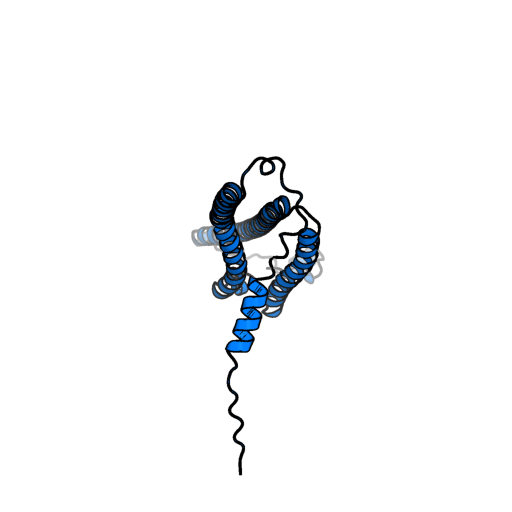; per-residue (Å²): 135,86,80,86,80,76,82,72,81,62,63,62,62,54,50,55,52,51,52,51,64,74,66,62,73,88,65,83,88,77,69,75,80,53,83,90,53,72,89,53,54,73,70,57,46,55,55,50,50,54,51,49,51,52,55,45,47,71,53,48,50,60,51,51,51,50,51,52,51,51,58,50,47,57,60,50,48,55,56,50,40,48,77,72,39,55,40,66,80,65,71,54,51,71,66,60,50,52,49,53,56,48,50,52,52,52,54,48,54,65,52,46,58,57,48,55,56,43,54,77,75,46,74,66,81,61,53,61,61,49,51,54,51,54,50,50,52,53,52,50,50,54,50,53,55,50,50,56,54,49,52,57,49,53,53,50,52,50,49,52,52,49,50,49,55,52,62,71,67,52,61,75,85,76,69,63,70,71,90,75,62,75,54,76,71,59,52,38,68,74,63,74,56,72,83,80,79,80,81,72,136

InterPro domains:
  IPR036259 MFS transporter superfamily [G3DSA:1.20.1250.20] (50-151)
  IPR036259 MFS transporter superfamily [SSF103473] (43-145)

Foldseek 3Di:
DDDDPDPDPPPVVVVVVVVVVVPPPVPPPPDDDPPVCPPDDPVVVVVVVVVVVVVCCVVVVVLVVVVVVVVVVVVVVLVVCVVVCVCVVVVHDPVRSVVVVVVVVVVVVVVVVVVVVCVVPHDPVPSVVVVVVVVVVVVVVVVVVVVVVVVVVVVVVVVVVVVVVVVVPDPPVVVDDPPPPPPPVRVCVVPVDDPVPPPDD